Protein AF-A0A085W9I6-F1 (afdb_monomer_lite)

Organism: NCBI:txid394096

Radius of gyration: 24.06 Å; chains: 1; bounding box: 50×52×69 Å

Sequence (224 aa):
MPAGGSVKLRALRTFVFLGLFLGGFFAAAGLMLVGEEGLLVGLMVMGLFLLLGGTVSFTLQQAPCPYCQGMLGGTFTSGLTLRDEKQQFECPHCFEWLVSHKAMVRALQDEDVVFAMLYTCPVFWNGGWPAECIVCGVPASRRMEAKTLQAGPLPLGTGAVADAAGAVKRVPYCEAHEAQVFVHQDDHGKLLLLFTDYGARRRYLAANARRVPVKLARPKRAAS

Secondary structure (DSSP, 8-state):
--TTHHHHHHHHHHHHHHHHHHHHHHHHHHHHHTTHHHHHHHHHHHHHHHHHHHHHHHH-B-EE-TTT--EES-STTS-B-TT--SEEEE-TTT--EEEEETTEEEEPPGGG--TT--EEEEPBTT----SB-TTT-SBP-EEEPPEE--SS---TTSHHHHHHHHHHS-EEE-TT----EEEEE-TTSBEEEEESSHHHHHHHHHHHTTSPBPBPPPP-----

Structure (mmCIF, N/CA/C/O backbone):
data_AF-A0A085W9I6-F1
#
_entry.id   AF-A0A085W9I6-F1
#
loop_
_atom_site.group_PDB
_atom_site.id
_atom_site.type_symbol
_atom_site.label_atom_id
_atom_site.label_alt_id
_atom_site.label_comp_id
_atom_site.label_asym_id
_atom_site.label_entity_id
_atom_site.label_seq_id
_atom_site.pdbx_PDB_ins_code
_atom_site.Cartn_x
_atom_site.Cartn_y
_atom_site.Cartn_z
_atom_site.occupancy
_atom_site.B_iso_or_equiv
_atom_site.auth_seq_id
_atom_site.auth_comp_id
_atom_site.auth_asym_id
_atom_site.auth_atom_id
_atom_site.pdbx_PDB_model_num
ATOM 1 N N . MET A 1 1 ? -5.614 -17.937 -16.134 1.00 38.47 1 MET A N 1
ATOM 2 C CA . MET A 1 1 ? -4.635 -17.551 -17.179 1.00 38.47 1 MET A CA 1
ATOM 3 C C . MET A 1 1 ? -3.604 -16.620 -16.551 1.00 38.47 1 MET A C 1
ATOM 5 O O . MET A 1 1 ? -4.028 -15.705 -15.853 1.00 38.47 1 MET A O 1
ATOM 9 N N . PRO A 1 2 ? -2.289 -16.850 -16.705 1.00 45.31 2 PRO A N 1
ATOM 10 C CA . PRO A 1 2 ? -1.279 -16.062 -16.002 1.00 45.31 2 PRO A CA 1
ATOM 11 C C . PRO A 1 2 ? -1.208 -14.645 -16.590 1.00 45.31 2 PRO A C 1
ATOM 13 O O . PRO A 1 2 ? -0.697 -14.431 -17.687 1.00 45.31 2 PRO A O 1
ATOM 16 N N . ALA A 1 3 ? -1.715 -13.663 -15.844 1.00 52.16 3 ALA A N 1
ATOM 17 C CA . ALA A 1 3 ? -1.741 -12.245 -16.218 1.00 52.16 3 ALA A CA 1
ATOM 18 C C . ALA A 1 3 ? -0.342 -11.620 -16.452 1.00 52.16 3 ALA A C 1
ATOM 20 O O . ALA A 1 3 ? -0.232 -10.559 -17.077 1.00 52.16 3 ALA A O 1
ATOM 21 N N . GLY A 1 4 ? 0.730 -12.316 -16.045 1.00 52.31 4 GLY A N 1
ATOM 22 C CA . GLY A 1 4 ? 2.121 -11.868 -16.157 1.00 52.31 4 GLY A CA 1
ATOM 23 C C . GLY A 1 4 ? 2.641 -11.676 -17.587 1.00 52.31 4 GLY A C 1
ATOM 24 O O . GLY A 1 4 ? 3.538 -10.860 -17.797 1.00 52.31 4 GLY A O 1
ATOM 25 N N . GLY A 1 5 ? 2.062 -12.348 -18.591 1.00 60.72 5 GLY A N 1
ATOM 26 C CA . GLY A 1 5 ? 2.495 -12.192 -19.989 1.00 60.72 5 GLY A CA 1
ATOM 27 C C . GLY A 1 5 ? 2.297 -10.768 -20.526 1.00 60.72 5 GLY A C 1
ATOM 28 O O . GLY A 1 5 ? 3.126 -10.256 -21.275 1.00 60.72 5 GLY A O 1
ATOM 29 N N . SER A 1 6 ? 1.240 -10.083 -20.078 1.00 67.81 6 SER A N 1
ATOM 30 C CA . SER A 1 6 ? 0.874 -8.757 -20.593 1.00 67.81 6 SER A CA 1
ATOM 31 C C . SER A 1 6 ? 1.792 -7.626 -20.117 1.00 67.81 6 SER A C 1
ATOM 33 O O . SER A 1 6 ? 1.878 -6.592 -20.782 1.00 67.81 6 SER A O 1
ATOM 35 N N . VAL A 1 7 ? 2.469 -7.794 -18.976 1.00 68.44 7 VAL A N 1
ATOM 36 C CA . VAL A 1 7 ? 3.345 -6.761 -18.401 1.00 68.44 7 VAL A CA 1
ATOM 37 C C . VAL A 1 7 ? 4.792 -6.944 -18.814 1.00 68.44 7 VAL A C 1
ATOM 39 O O . VAL A 1 7 ? 5.419 -5.953 -19.178 1.00 68.44 7 VAL A O 1
ATOM 42 N N . LYS A 1 8 ? 5.278 -8.186 -18.913 1.00 72.69 8 LYS A N 1
ATOM 43 C CA . LYS A 1 8 ? 6.572 -8.468 -19.551 1.00 72.69 8 LYS A CA 1
ATOM 44 C C . LYS A 1 8 ? 6.594 -7.953 -20.987 1.00 72.69 8 LYS A C 1
ATOM 46 O O . LYS A 1 8 ? 7.518 -7.253 -21.379 1.00 72.69 8 LYS A O 1
ATOM 51 N N . LEU A 1 9 ? 5.519 -8.204 -21.739 1.00 79.06 9 LEU A N 1
ATOM 52 C CA . LEU A 1 9 ? 5.388 -7.707 -23.105 1.00 79.06 9 LEU A CA 1
ATOM 53 C C . LEU A 1 9 ? 5.300 -6.175 -23.167 1.00 79.06 9 LEU A C 1
ATOM 55 O O . LEU A 1 9 ? 5.873 -5.576 -24.070 1.00 79.06 9 LEU A O 1
ATOM 59 N N . ARG A 1 10 ? 4.608 -5.521 -22.223 1.00 78.06 10 ARG A N 1
ATOM 60 C CA . ARG A 1 10 ? 4.549 -4.050 -22.164 1.00 78.06 10 ARG A CA 1
ATOM 61 C C . ARG A 1 10 ? 5.908 -3.434 -21.844 1.00 78.06 10 ARG A C 1
ATOM 63 O O . ARG A 1 10 ? 6.320 -2.540 -22.570 1.00 78.06 10 ARG A O 1
ATOM 70 N N . ALA A 1 11 ? 6.605 -3.926 -20.819 1.00 74.31 11 ALA A N 1
ATOM 71 C CA . ALA A 1 11 ? 7.941 -3.453 -20.462 1.00 74.31 11 ALA A CA 1
ATOM 72 C C . ALA A 1 11 ? 8.918 -3.643 -21.629 1.00 74.31 11 ALA A C 1
ATOM 74 O O . ALA A 1 11 ? 9.564 -2.682 -22.045 1.00 74.31 11 ALA A O 1
ATOM 75 N N . LEU A 1 12 ? 8.940 -4.840 -22.227 1.00 82.62 12 LEU A N 1
ATOM 76 C CA . LEU A 1 12 ? 9.763 -5.136 -23.397 1.00 82.62 12 LEU A CA 1
ATOM 77 C C . LEU A 1 12 ? 9.457 -4.185 -24.559 1.00 82.62 12 LEU A C 1
ATOM 79 O O . LEU A 1 12 ? 10.377 -3.601 -25.120 1.00 82.62 12 LEU A O 1
ATOM 83 N N . ARG A 1 13 ? 8.175 -3.970 -24.890 1.00 85.62 13 ARG A N 1
ATOM 84 C CA . ARG A 1 13 ? 7.779 -3.027 -25.949 1.00 85.62 13 ARG A CA 1
ATOM 85 C C . ARG A 1 13 ? 8.266 -1.614 -25.647 1.00 85.62 13 ARG A C 1
ATOM 87 O O . ARG A 1 13 ? 8.833 -0.993 -26.537 1.00 85.62 13 ARG A O 1
ATOM 94 N N . THR A 1 14 ? 8.100 -1.120 -24.420 1.00 85.25 14 THR A N 1
ATOM 95 C CA . THR A 1 14 ? 8.571 0.220 -24.036 1.00 85.25 14 THR A CA 1
ATOM 96 C C . THR A 1 14 ? 10.080 0.363 -24.227 1.00 85.25 14 THR A C 1
ATOM 98 O O . THR A 1 14 ? 10.517 1.339 -24.827 1.00 85.25 14 THR A O 1
ATOM 101 N N . PHE A 1 15 ? 10.875 -0.613 -23.782 1.00 86.25 15 PHE A N 1
ATOM 102 C CA . PHE A 1 15 ? 12.330 -0.580 -23.951 1.00 86.25 15 PHE A CA 1
ATOM 103 C C . PHE A 1 15 ? 12.767 -0.711 -25.413 1.00 86.25 15 PHE A C 1
ATOM 105 O O . PHE A 1 15 ? 13.698 -0.023 -25.821 1.00 86.25 15 PHE A O 1
ATOM 112 N N . VAL A 1 16 ? 12.078 -1.528 -26.217 1.00 88.19 16 VAL A N 1
ATOM 113 C CA . VAL A 1 16 ? 12.324 -1.628 -27.665 1.00 88.19 16 VAL A CA 1
ATOM 114 C C . VAL A 1 16 ? 12.037 -0.294 -28.351 1.00 88.19 16 VAL A C 1
ATOM 116 O O . VAL A 1 16 ? 12.882 0.199 -29.090 1.00 88.19 16 VAL A O 1
ATOM 119 N N . PHE A 1 17 ? 10.884 0.329 -28.083 1.00 90.56 17 PHE A N 1
ATOM 120 C CA . PHE A 1 17 ? 10.543 1.629 -28.668 1.00 90.56 17 PHE A CA 1
ATOM 121 C C . PHE A 1 17 ? 11.513 2.725 -28.234 1.00 90.56 17 PHE A C 1
ATOM 123 O O . PHE A 1 17 ? 11.963 3.499 -29.072 1.00 90.56 17 PHE A O 1
ATOM 130 N N . LEU A 1 18 ? 11.865 2.775 -26.948 1.00 90.06 18 LEU A N 1
ATOM 131 C CA . LEU A 1 18 ? 12.800 3.765 -26.424 1.00 90.06 18 LEU A CA 1
ATOM 132 C C . LEU A 1 18 ? 14.214 3.559 -26.988 1.00 90.06 18 LEU A C 1
ATOM 134 O O . LEU A 1 18 ? 14.865 4.530 -27.359 1.00 90.06 18 LEU A O 1
ATOM 138 N N . GLY A 1 19 ? 14.656 2.305 -27.112 1.00 89.88 19 GLY A N 1
ATOM 139 C CA . GLY A 1 19 ? 15.938 1.947 -27.712 1.00 89.88 19 GLY A CA 1
ATOM 140 C C . GLY A 1 19 ? 16.015 2.286 -29.197 1.00 89.88 19 GLY A C 1
ATOM 141 O O . GLY A 1 19 ? 17.004 2.870 -29.627 1.00 89.88 19 GLY A O 1
ATOM 142 N N . LEU A 1 20 ? 14.965 1.991 -29.969 1.00 91.38 20 LEU A N 1
ATOM 143 C CA . LEU A 1 20 ? 14.871 2.380 -31.380 1.00 91.38 20 LEU A CA 1
ATOM 144 C C . LEU A 1 20 ? 14.826 3.902 -31.543 1.00 91.38 20 LEU A C 1
ATOM 146 O O . LEU A 1 20 ? 15.498 4.441 -32.416 1.00 91.38 20 LEU A O 1
ATOM 150 N N . PHE A 1 21 ? 14.061 4.597 -30.697 1.00 93.06 21 PHE A N 1
ATOM 151 C CA . PHE A 1 21 ? 13.921 6.049 -30.763 1.00 93.06 21 PHE A CA 1
ATOM 152 C C . PHE A 1 21 ? 15.230 6.761 -30.415 1.00 93.06 21 PHE A C 1
ATOM 154 O O . PHE A 1 21 ? 15.732 7.544 -31.216 1.00 93.06 21 PHE A O 1
ATOM 161 N N . LEU A 1 22 ? 15.813 6.466 -29.249 1.00 91.31 22 LEU A N 1
ATOM 162 C CA . LEU A 1 22 ? 17.062 7.090 -28.814 1.00 91.31 22 LEU A CA 1
ATOM 163 C C . LEU A 1 22 ? 18.237 6.638 -29.680 1.00 91.31 22 LEU A C 1
ATOM 165 O O . LEU A 1 22 ? 18.997 7.476 -30.150 1.00 91.31 22 LEU A O 1
ATOM 169 N N . GLY A 1 23 ? 18.369 5.337 -29.940 1.00 89.12 23 GLY A N 1
ATOM 170 C CA . GLY A 1 23 ? 19.442 4.806 -30.779 1.00 89.12 23 GLY A CA 1
ATOM 171 C C . GLY A 1 23 ? 19.382 5.332 -32.212 1.00 89.12 23 GLY A C 1
ATOM 172 O O . GLY A 1 23 ? 20.402 5.758 -32.746 1.00 89.12 23 GLY A O 1
ATOM 173 N N . GLY A 1 24 ? 18.187 5.397 -32.807 1.00 88.94 24 GLY A N 1
ATOM 174 C CA . GLY A 1 24 ? 17.974 5.997 -34.124 1.00 88.94 24 GLY A CA 1
ATOM 175 C C . GLY A 1 24 ? 18.262 7.499 -34.146 1.00 88.94 24 GLY A C 1
ATOM 176 O O . GLY A 1 24 ? 18.905 7.981 -35.075 1.00 88.94 24 GLY A O 1
ATOM 177 N N . PHE A 1 25 ? 17.856 8.234 -33.105 1.00 92.81 25 PHE A N 1
ATOM 178 C CA . PHE A 1 25 ? 18.170 9.656 -32.961 1.00 92.81 25 PHE A CA 1
ATOM 179 C C . PHE A 1 25 ? 19.684 9.902 -32.895 1.00 92.81 25 PHE A C 1
ATOM 181 O O . PHE A 1 25 ? 20.201 10.725 -33.648 1.00 92.81 25 PHE A O 1
ATOM 188 N N . PHE A 1 26 ? 20.406 9.156 -32.052 1.00 91.19 26 PHE A N 1
ATOM 189 C CA . PHE A 1 26 ? 21.864 9.266 -31.945 1.00 91.19 26 PHE A CA 1
ATOM 190 C C . PHE A 1 26 ? 22.579 8.822 -33.221 1.00 91.19 26 PHE A C 1
ATOM 192 O O . PHE A 1 26 ? 23.540 9.473 -33.615 1.00 91.19 26 PHE A O 1
ATOM 199 N N . ALA A 1 27 ? 22.090 7.783 -33.902 1.00 88.88 27 ALA A N 1
ATOM 200 C CA . ALA A 1 27 ? 22.632 7.359 -35.189 1.00 88.88 27 ALA A CA 1
ATOM 201 C C . ALA A 1 27 ? 22.469 8.449 -36.258 1.00 88.88 27 ALA A C 1
ATOM 203 O O . ALA A 1 27 ? 23.430 8.778 -36.943 1.00 88.88 27 ALA A O 1
ATOM 204 N N . ALA A 1 28 ? 21.277 9.043 -36.381 1.00 89.00 28 ALA A N 1
ATOM 205 C CA . ALA A 1 28 ? 21.002 10.079 -37.376 1.00 89.00 28 ALA A CA 1
ATOM 206 C C . ALA A 1 28 ? 21.776 11.378 -37.094 1.00 89.00 28 ALA A C 1
ATOM 208 O O . ALA A 1 28 ? 22.418 11.922 -37.992 1.00 89.00 28 ALA A O 1
ATOM 209 N N . ALA A 1 29 ? 21.759 11.852 -35.844 1.00 90.12 29 ALA A N 1
ATOM 210 C CA . ALA A 1 29 ? 22.510 13.038 -35.436 1.00 90.12 29 ALA A CA 1
ATOM 211 C C . ALA A 1 29 ? 24.026 12.809 -35.542 1.00 90.12 29 ALA A C 1
ATOM 213 O O . ALA A 1 29 ? 24.762 13.674 -36.013 1.00 90.12 29 ALA A O 1
ATOM 214 N N . GLY A 1 30 ? 24.488 11.625 -35.145 1.00 88.12 30 GLY A N 1
ATOM 215 C CA . GLY A 1 30 ? 25.883 11.224 -35.226 1.00 88.12 30 GLY A CA 1
ATOM 216 C C . GLY A 1 30 ? 26.386 11.129 -36.665 1.00 88.12 30 GLY A C 1
ATOM 217 O O . GLY A 1 30 ? 27.462 11.646 -36.951 1.00 88.12 30 GLY A O 1
ATOM 218 N N . LEU A 1 31 ? 25.593 10.562 -37.582 1.00 88.50 31 LEU A N 1
ATOM 219 C CA . LEU A 1 31 ? 25.927 10.509 -39.008 1.00 88.50 31 LEU A CA 1
ATOM 220 C C . LEU A 1 31 ? 26.092 11.917 -39.604 1.00 88.50 31 LEU A C 1
ATOM 222 O O . LEU A 1 31 ? 26.980 12.135 -40.422 1.00 88.50 31 LEU A O 1
ATOM 226 N N . MET A 1 32 ? 25.267 12.879 -39.170 1.00 89.81 32 MET A N 1
ATOM 227 C CA . MET A 1 32 ? 25.350 14.269 -39.632 1.00 89.81 32 MET A CA 1
ATOM 228 C C . MET A 1 32 ? 26.537 15.051 -39.055 1.00 89.81 32 MET A C 1
ATOM 230 O O . MET A 1 32 ? 27.052 15.936 -39.732 1.00 89.81 32 MET A O 1
ATOM 234 N N . LEU A 1 33 ? 26.955 14.766 -37.817 1.00 90.38 33 LEU A N 1
ATOM 235 C CA . LEU A 1 33 ? 27.972 15.559 -37.110 1.00 90.38 33 LEU A CA 1
ATOM 236 C C . LEU A 1 33 ? 29.378 14.948 -37.152 1.00 90.38 33 LEU A C 1
ATOM 238 O O . LEU A 1 33 ? 30.360 15.683 -37.203 1.00 90.38 33 LEU A O 1
ATOM 242 N N . VAL A 1 34 ? 29.479 13.620 -37.072 1.00 85.62 34 VAL A N 1
ATOM 243 C CA . VAL A 1 34 ? 30.735 12.892 -36.802 1.00 85.62 34 VAL A CA 1
ATOM 244 C C . VAL A 1 34 ? 30.965 11.741 -37.797 1.00 85.62 34 VAL A C 1
ATOM 246 O O . VAL A 1 34 ? 32.020 11.116 -37.785 1.00 85.62 34 VAL A O 1
ATOM 249 N N . GLY A 1 35 ? 30.009 11.462 -38.691 1.00 85.56 35 GLY A N 1
ATOM 250 C CA . GLY A 1 35 ? 30.125 10.414 -39.708 1.00 85.56 35 GLY A CA 1
ATOM 251 C C . GLY A 1 35 ? 29.860 9.006 -39.160 1.00 85.56 35 GLY A C 1
ATOM 252 O O . GLY A 1 35 ? 28.939 8.799 -38.369 1.00 85.56 35 GLY A O 1
ATOM 253 N N . GLU A 1 36 ? 30.645 8.019 -39.600 1.00 86.88 36 GLU A N 1
ATOM 254 C CA . GLU A 1 36 ? 30.419 6.590 -39.307 1.00 86.88 36 GLU A CA 1
ATOM 255 C C . GLU A 1 36 ? 30.486 6.255 -37.807 1.00 86.88 36 GLU A C 1
ATOM 257 O O . GLU A 1 36 ? 29.723 5.419 -37.319 1.00 86.88 36 GLU A O 1
ATOM 262 N N . GLU A 1 37 ? 31.312 6.974 -37.045 1.00 85.00 37 GLU A N 1
ATOM 263 C CA . GLU A 1 37 ? 31.427 6.813 -35.589 1.00 85.00 37 GLU A CA 1
ATOM 264 C C . GLU A 1 37 ? 30.104 7.118 -34.867 1.00 85.00 37 GLU A C 1
ATOM 266 O O . GLU A 1 37 ? 29.737 6.476 -33.879 1.00 85.00 37 GLU A O 1
ATOM 271 N N . GLY A 1 38 ? 29.327 8.064 -35.397 1.00 80.94 38 GLY A N 1
ATOM 272 C CA . GLY A 1 38 ? 28.017 8.416 -34.862 1.00 80.94 38 GLY A CA 1
ATOM 273 C C . GLY A 1 38 ? 26.969 7.313 -35.040 1.00 80.94 38 GLY A C 1
ATOM 274 O O . GLY A 1 38 ? 26.128 7.105 -34.161 1.00 80.94 38 GLY A O 1
ATOM 275 N N . LEU A 1 39 ? 27.054 6.556 -36.139 1.00 87.31 39 LEU A N 1
ATOM 276 C CA . LEU A 1 39 ? 26.206 5.387 -36.378 1.00 87.31 39 LEU A CA 1
ATOM 277 C C . LEU A 1 39 ? 26.490 4.288 -35.346 1.00 87.31 39 LEU A C 1
ATOM 279 O O . LEU A 1 39 ? 25.553 3.713 -34.786 1.00 87.31 39 LEU A O 1
ATOM 283 N N . LEU A 1 40 ? 27.769 4.034 -35.053 1.00 89.69 40 LEU A N 1
ATOM 284 C CA . LEU A 1 40 ? 28.183 3.026 -34.077 1.00 89.69 40 LEU A CA 1
ATOM 285 C C . LEU A 1 40 ? 27.686 3.367 -32.665 1.00 89.69 40 LEU A C 1
ATOM 287 O O . LEU A 1 40 ? 27.139 2.501 -31.980 1.00 89.69 40 LEU A O 1
ATOM 291 N N . VAL A 1 41 ? 27.777 4.637 -32.256 1.00 88.56 41 VAL A N 1
ATOM 292 C CA . VAL A 1 41 ? 27.224 5.110 -30.974 1.00 88.56 41 VAL A CA 1
ATOM 293 C C . VAL A 1 41 ? 25.709 4.898 -30.907 1.00 88.56 41 VAL A C 1
ATOM 295 O O . VAL A 1 41 ? 25.205 4.383 -29.907 1.00 88.56 41 VAL A O 1
ATOM 298 N N . GLY A 1 42 ? 24.970 5.227 -31.971 1.00 86.31 42 GLY A N 1
ATOM 299 C CA . GLY A 1 42 ? 23.522 5.005 -32.023 1.00 86.31 42 GLY A CA 1
ATOM 300 C C . GLY A 1 42 ? 23.127 3.528 -31.900 1.00 86.31 42 GLY A C 1
ATOM 301 O O . GLY A 1 42 ? 22.224 3.186 -31.130 1.00 86.31 42 GLY A O 1
ATOM 302 N N . LEU A 1 43 ? 23.849 2.634 -32.584 1.00 89.56 43 LEU A N 1
ATOM 303 C CA . LEU A 1 43 ? 23.646 1.184 -32.481 1.00 89.56 43 LEU A CA 1
ATOM 304 C C . LEU A 1 43 ? 23.971 0.649 -31.078 1.00 89.56 43 LEU A C 1
ATOM 306 O O . LEU A 1 43 ? 23.225 -0.182 -30.557 1.00 89.56 43 LEU A O 1
ATOM 310 N N . MET A 1 44 ? 25.031 1.150 -30.439 1.00 90.69 44 MET A N 1
ATOM 311 C CA . MET A 1 44 ? 25.397 0.789 -29.063 1.00 90.69 44 MET A CA 1
ATOM 312 C C . MET A 1 44 ? 24.320 1.211 -28.058 1.00 90.69 44 MET A C 1
ATOM 314 O O . MET A 1 44 ? 23.932 0.416 -27.199 1.00 90.69 44 MET A O 1
ATOM 318 N N . VAL A 1 45 ? 23.780 2.429 -28.191 1.00 89.75 45 VAL A N 1
ATOM 319 C CA . VAL A 1 45 ? 22.662 2.907 -27.361 1.00 89.75 45 VAL A CA 1
ATOM 320 C C . VAL A 1 45 ? 21.436 2.014 -27.555 1.00 89.75 45 VAL A C 1
ATOM 322 O O . VAL A 1 45 ? 20.851 1.553 -26.575 1.00 89.75 45 VAL A O 1
ATOM 325 N N . MET A 1 46 ? 21.074 1.701 -28.801 1.00 88.62 46 MET A N 1
ATOM 326 C CA . MET A 1 46 ? 19.960 0.796 -29.097 1.00 88.62 46 MET A CA 1
ATOM 327 C C . MET A 1 46 ? 20.162 -0.587 -28.457 1.00 88.62 46 MET A C 1
ATOM 329 O O . MET A 1 46 ? 19.266 -1.091 -27.777 1.00 88.62 46 MET A O 1
ATOM 333 N N . GLY A 1 47 ? 21.346 -1.183 -28.631 1.00 88.31 47 GLY A N 1
ATOM 334 C CA . GLY A 1 47 ? 21.701 -2.479 -28.053 1.00 88.31 47 GLY A CA 1
ATOM 335 C C . GLY A 1 47 ? 21.614 -2.489 -26.525 1.00 88.31 47 GLY A C 1
ATOM 336 O O . GLY A 1 47 ? 21.052 -3.422 -25.948 1.00 88.31 47 GLY A O 1
ATOM 337 N N . LEU A 1 48 ? 22.077 -1.422 -25.867 1.00 90.56 48 LEU A N 1
ATOM 338 C CA . LEU A 1 48 ? 21.980 -1.263 -24.415 1.00 90.56 48 LEU A CA 1
ATOM 339 C C . LEU A 1 48 ? 20.522 -1.263 -23.935 1.00 90.56 48 LEU A C 1
ATOM 341 O O . LEU A 1 48 ? 20.185 -1.977 -22.991 1.00 90.56 48 LEU A O 1
ATOM 345 N N . PHE A 1 49 ? 19.638 -0.511 -24.594 1.00 87.69 49 PHE A N 1
ATOM 346 C CA . PHE A 1 49 ? 18.217 -0.477 -24.233 1.00 87.69 49 PHE A CA 1
ATOM 347 C C . PHE A 1 49 ? 17.522 -1.827 -24.443 1.00 87.69 49 PHE A C 1
ATOM 349 O O . PHE A 1 49 ? 16.684 -2.210 -23.624 1.00 87.69 49 PHE A O 1
ATOM 356 N N . LEU A 1 50 ? 17.887 -2.577 -25.487 1.00 87.06 50 LEU A N 1
ATOM 357 C CA . LEU A 1 50 ? 17.366 -3.929 -25.716 1.00 87.06 50 LEU A CA 1
ATOM 358 C C . LEU A 1 50 ? 17.834 -4.915 -24.635 1.00 87.06 50 LEU A C 1
ATOM 360 O O . LEU A 1 50 ? 17.021 -5.684 -24.118 1.00 87.06 50 LEU A O 1
ATOM 364 N N . LEU A 1 51 ? 19.111 -4.856 -24.240 1.00 87.44 51 LEU A N 1
ATOM 365 C CA . LEU A 1 51 ? 19.660 -5.671 -23.149 1.00 87.44 51 LEU A CA 1
ATOM 366 C C . LEU A 1 51 ? 18.996 -5.344 -21.802 1.00 87.44 51 LEU A C 1
ATOM 368 O O . LEU A 1 51 ? 18.571 -6.248 -21.073 1.00 87.44 51 LEU A O 1
ATOM 372 N N . LEU A 1 52 ? 18.842 -4.056 -21.485 1.00 84.31 52 LEU A N 1
ATOM 373 C CA . LEU A 1 52 ? 18.137 -3.605 -20.283 1.00 84.31 52 LEU A CA 1
ATOM 374 C C . LEU A 1 52 ? 16.665 -4.035 -20.303 1.00 84.31 52 LEU A C 1
ATOM 376 O O . LEU A 1 52 ? 16.160 -4.568 -19.317 1.00 84.31 52 LEU A O 1
ATOM 380 N N . GLY A 1 53 ? 15.988 -3.896 -21.443 1.00 80.06 53 GLY A N 1
ATOM 381 C CA . GLY A 1 53 ? 14.606 -4.337 -21.603 1.00 80.06 53 GLY A CA 1
ATOM 382 C C . GLY A 1 53 ? 14.426 -5.836 -21.400 1.00 80.06 53 GLY A C 1
ATOM 383 O O . GLY A 1 53 ? 13.483 -6.249 -20.720 1.00 80.06 53 GLY A O 1
ATOM 384 N N . GLY A 1 54 ? 15.347 -6.647 -21.924 1.00 79.12 54 GLY A N 1
ATOM 385 C CA . GLY A 1 54 ? 15.377 -8.088 -21.694 1.00 79.12 54 GLY A CA 1
ATOM 386 C C . GLY A 1 54 ? 15.503 -8.411 -20.208 1.00 79.12 54 GLY A C 1
ATOM 387 O O 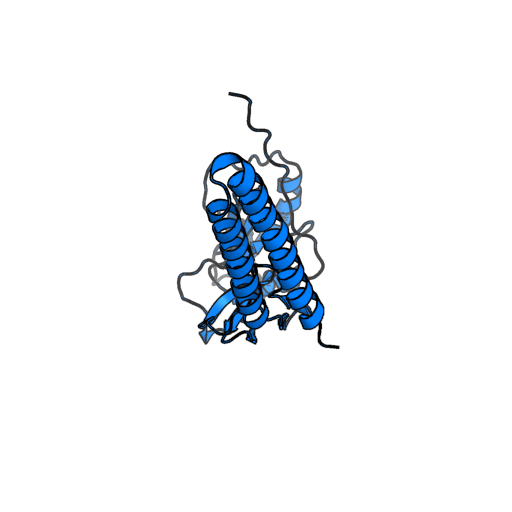. GLY A 1 54 ? 14.620 -9.048 -19.634 1.00 79.12 54 GLY A O 1
ATOM 388 N N . THR A 1 55 ? 16.560 -7.914 -19.562 1.00 77.62 55 THR A N 1
ATOM 389 C CA . THR A 1 55 ? 16.845 -8.196 -18.142 1.00 77.62 55 THR A CA 1
ATOM 390 C C . THR A 1 55 ? 15.716 -7.764 -17.205 1.00 77.62 55 THR A C 1
ATOM 392 O O . THR A 1 55 ? 15.292 -8.556 -16.364 1.00 77.62 55 THR A O 1
ATOM 395 N N . VAL A 1 56 ? 15.157 -6.565 -17.388 1.00 74.12 56 VAL A N 1
ATOM 396 C CA . VAL A 1 56 ? 14.035 -6.067 -16.575 1.00 74.12 56 VAL A CA 1
ATOM 397 C C . VAL A 1 56 ? 12.753 -6.878 -16.806 1.00 74.12 56 VAL A C 1
ATOM 399 O O . VAL A 1 56 ? 12.006 -7.157 -15.868 1.00 74.12 56 VAL A O 1
ATOM 402 N N . SER A 1 57 ? 12.502 -7.330 -18.037 1.00 72.56 57 SER A N 1
ATOM 403 C CA . SER A 1 57 ? 11.326 -8.158 -18.345 1.00 72.56 57 SER A CA 1
ATOM 404 C C . SER A 1 57 ? 11.391 -9.550 -17.706 1.00 72.56 57 SER A C 1
ATOM 406 O O . SER A 1 57 ? 10.350 -10.150 -17.424 1.00 72.56 57 SER A O 1
ATOM 408 N N . PHE A 1 58 ? 12.594 -10.077 -17.457 1.00 69.00 58 PHE A N 1
ATOM 409 C CA . PHE A 1 58 ? 12.769 -11.343 -16.742 1.00 69.00 58 PHE A CA 1
ATOM 410 C C . PHE A 1 58 ? 12.593 -11.203 -15.227 1.00 69.00 58 PHE A C 1
ATOM 412 O O . PHE A 1 58 ? 12.128 -12.151 -14.591 1.00 69.00 58 PHE A O 1
ATOM 419 N N . THR A 1 59 ? 12.917 -10.042 -14.652 1.00 68.25 59 THR A N 1
ATOM 420 C CA . THR A 1 59 ? 12.859 -9.815 -13.200 1.00 68.25 59 THR A CA 1
ATOM 421 C C . THR A 1 59 ? 11.512 -9.300 -12.706 1.00 68.25 59 THR A C 1
ATOM 423 O O . THR A 1 59 ? 11.176 -9.555 -11.551 1.00 68.25 59 THR A O 1
ATOM 426 N N . LEU A 1 60 ? 10.724 -8.638 -13.560 1.00 69.88 60 LEU A N 1
ATOM 427 C CA . LEU A 1 60 ? 9.368 -8.198 -13.232 1.00 69.88 60 LEU A CA 1
ATOM 428 C C . LEU A 1 60 ? 8.428 -9.395 -13.078 1.00 69.88 60 LEU A C 1
ATOM 430 O O . LEU A 1 60 ? 8.116 -10.111 -14.039 1.00 69.88 60 LEU A O 1
ATOM 434 N N . GLN A 1 61 ? 7.937 -9.580 -11.859 1.00 73.25 61 GLN A N 1
ATOM 435 C CA . GLN A 1 61 ? 6.898 -10.548 -11.553 1.00 73.25 61 GLN A CA 1
ATOM 436 C C . GLN A 1 61 ? 5.625 -9.859 -11.083 1.00 73.25 61 GLN A C 1
ATOM 438 O O . GLN A 1 61 ? 5.631 -8.721 -10.619 1.00 73.25 61 GLN A O 1
ATOM 443 N N . GLN A 1 62 ? 4.517 -10.578 -11.229 1.00 79.81 62 GLN A N 1
ATOM 444 C CA . GLN A 1 62 ? 3.227 -10.152 -10.727 1.00 79.81 62 GLN A CA 1
ATOM 445 C C . GLN A 1 62 ? 2.661 -11.221 -9.817 1.00 79.81 62 GLN A C 1
ATOM 447 O O . GLN A 1 62 ? 2.714 -12.405 -10.151 1.00 79.81 62 GLN A O 1
ATOM 452 N N . ALA A 1 63 ? 2.056 -10.786 -8.724 1.00 81.56 63 ALA A N 1
ATOM 453 C CA . ALA A 1 63 ? 1.358 -11.662 -7.803 1.00 81.56 63 ALA A CA 1
ATOM 454 C C . ALA A 1 63 ? -0.011 -11.061 -7.461 1.00 81.56 63 ALA A C 1
ATOM 456 O O . ALA A 1 63 ? -0.135 -9.833 -7.383 1.00 81.56 63 ALA A O 1
ATOM 457 N N . PRO A 1 64 ? -1.052 -11.888 -7.274 1.00 84.25 64 PRO A N 1
ATOM 458 C CA . PRO A 1 64 ? -2.327 -11.409 -6.766 1.00 84.25 64 PRO A CA 1
ATOM 459 C C . PRO A 1 64 ? -2.200 -11.033 -5.284 1.00 84.25 64 PRO A C 1
ATOM 461 O O . PRO A 1 64 ? -1.517 -11.702 -4.509 1.00 84.25 64 PRO A O 1
ATOM 464 N N . CYS A 1 65 ? -2.890 -9.972 -4.874 1.00 86.19 65 CYS A N 1
ATOM 465 C CA . CYS A 1 65 ? -3.063 -9.644 -3.466 1.00 86.19 65 CYS A CA 1
ATOM 466 C C . CYS A 1 65 ? -3.879 -10.753 -2.771 1.00 86.19 65 CYS A C 1
ATOM 468 O O . CYS A 1 65 ? -4.982 -11.050 -3.237 1.00 86.19 65 CYS A O 1
ATOM 470 N N . PRO A 1 66 ? -3.423 -11.320 -1.638 1.00 87.88 66 PRO A N 1
ATOM 471 C CA . PRO A 1 66 ? -4.154 -12.380 -0.939 1.00 87.88 66 PRO A CA 1
ATOM 472 C C . PRO A 1 66 ? -5.530 -11.931 -0.419 1.00 87.88 66 PRO A C 1
ATOM 474 O O . PRO A 1 66 ? -6.411 -12.766 -0.242 1.00 87.88 66 PRO A O 1
ATOM 477 N N . TYR A 1 67 ? -5.734 -10.626 -0.216 1.00 86.12 67 TYR A N 1
ATOM 478 C CA . TYR A 1 67 ? -6.987 -10.073 0.302 1.00 86.12 67 TYR A CA 1
ATOM 479 C C . TYR A 1 67 ? -7.989 -9.717 -0.800 1.00 86.12 67 TYR A C 1
ATOM 481 O O . TYR A 1 67 ? -9.120 -10.189 -0.787 1.00 86.12 67 TYR A O 1
ATOM 489 N N . CYS A 1 68 ? -7.590 -8.883 -1.765 1.00 85.56 68 CYS A N 1
ATOM 490 C CA . CYS A 1 68 ? -8.505 -8.354 -2.783 1.00 85.56 68 CYS A CA 1
ATOM 491 C C . CYS A 1 68 ? -8.349 -8.986 -4.167 1.00 85.56 68 CYS A C 1
ATOM 493 O O . CYS A 1 68 ? -9.078 -8.611 -5.081 1.00 85.56 68 CYS A O 1
ATOM 495 N N . GLN A 1 69 ? -7.378 -9.891 -4.345 1.00 87.38 69 GLN A N 1
ATOM 496 C CA . GLN A 1 69 ? -7.023 -10.508 -5.631 1.00 87.38 69 GLN A CA 1
ATOM 497 C C . GLN A 1 69 ? -6.597 -9.505 -6.723 1.00 87.38 69 GLN A C 1
ATOM 499 O O . GLN A 1 69 ? -6.403 -9.878 -7.879 1.00 87.38 69 GLN A O 1
ATOM 504 N N . GLY A 1 70 ? -6.394 -8.231 -6.367 1.00 82.88 70 GLY A N 1
ATOM 505 C CA . GLY A 1 70 ? -5.824 -7.220 -7.253 1.00 82.88 70 GLY A CA 1
ATOM 506 C C . GLY A 1 70 ? -4.375 -7.554 -7.609 1.00 82.88 70 GLY A C 1
ATOM 507 O O . GLY A 1 70 ? -3.612 -8.002 -6.754 1.00 82.88 70 GLY A O 1
ATOM 508 N N . MET A 1 71 ? -3.992 -7.345 -8.868 1.00 83.31 71 MET A N 1
ATOM 509 C CA . MET A 1 71 ? -2.651 -7.672 -9.360 1.00 83.31 71 MET A CA 1
ATOM 510 C C . MET A 1 71 ? -1.613 -6.648 -8.881 1.00 83.31 71 MET A C 1
ATOM 512 O O . MET A 1 71 ? -1.746 -5.454 -9.134 1.00 83.31 71 MET A O 1
ATOM 516 N N . LEU A 1 72 ? -0.549 -7.133 -8.244 1.00 81.81 72 LEU A N 1
ATOM 517 C CA . LEU A 1 72 ? 0.592 -6.356 -7.750 1.00 81.81 72 LEU A CA 1
ATOM 518 C C . LEU A 1 72 ? 1.822 -6.603 -8.638 1.00 81.81 72 LEU A C 1
ATOM 520 O O . LEU A 1 72 ? 1.850 -7.583 -9.382 1.00 81.81 72 LEU A O 1
ATOM 524 N N . GLY A 1 73 ? 2.837 -5.731 -8.596 1.00 71.69 73 GLY A N 1
ATOM 525 C CA . GLY A 1 73 ? 4.058 -5.915 -9.400 1.00 71.69 73 GLY A CA 1
ATOM 526 C C . GLY A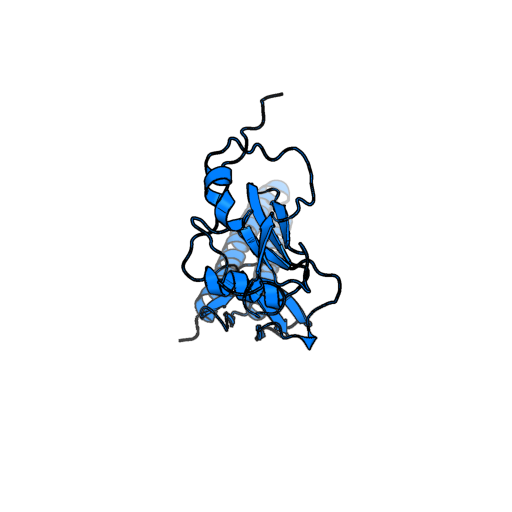 1 73 ? 3.976 -5.420 -10.848 1.00 71.69 73 GLY A C 1
ATOM 527 O O . GLY A 1 73 ? 4.855 -5.702 -11.657 1.00 71.69 73 GLY A O 1
ATOM 528 N N . GLY A 1 74 ? 2.903 -4.713 -11.219 1.00 63.19 74 GLY A N 1
ATOM 529 C CA . GLY A 1 74 ? 2.623 -4.335 -12.609 1.00 63.19 74 GLY A CA 1
ATOM 530 C C . GLY A 1 74 ? 3.331 -3.083 -13.132 1.00 63.19 74 GLY A C 1
ATOM 531 O O . GLY A 1 74 ? 3.255 -2.819 -14.332 1.00 63.19 74 GLY A O 1
ATOM 532 N N . THR A 1 75 ? 3.990 -2.306 -12.270 1.00 58.59 75 THR A N 1
ATOM 533 C CA . THR A 1 75 ? 4.667 -1.054 -12.645 1.00 58.59 75 THR A CA 1
ATOM 534 C C . THR A 1 75 ? 6.106 -1.035 -12.141 1.00 58.59 75 THR A C 1
ATOM 536 O O . THR A 1 75 ? 6.420 -1.667 -11.140 1.00 58.59 75 THR A O 1
ATOM 539 N N . PHE A 1 76 ? 6.978 -0.264 -12.799 1.00 48.94 76 PHE A N 1
ATOM 540 C CA . PHE A 1 76 ? 8.392 -0.112 -12.419 1.00 48.94 76 PHE A CA 1
ATOM 541 C C . PHE A 1 76 ? 8.606 0.336 -10.964 1.00 48.94 76 PHE A C 1
ATOM 543 O O . PHE A 1 76 ? 9.626 0.015 -10.372 1.00 48.94 76 PHE A O 1
ATOM 550 N N . THR A 1 77 ? 7.642 1.054 -10.385 1.00 53.03 77 THR A N 1
ATOM 551 C CA . THR A 1 77 ? 7.691 1.567 -9.007 1.00 53.03 77 THR A CA 1
ATOM 552 C C . THR A 1 77 ? 7.100 0.618 -7.965 1.00 53.03 77 THR A C 1
ATOM 554 O O . THR A 1 77 ? 7.284 0.844 -6.777 1.00 53.03 77 THR A O 1
ATOM 557 N N . SER A 1 78 ? 6.382 -0.425 -8.390 1.00 57.75 78 SER A N 1
ATOM 558 C CA . SER A 1 78 ? 5.758 -1.427 -7.509 1.00 57.75 78 SER A CA 1
ATOM 559 C C . SER A 1 78 ? 6.194 -2.852 -7.850 1.00 57.75 78 SER A C 1
ATOM 561 O O . SER A 1 78 ? 5.534 -3.810 -7.452 1.00 57.75 78 SER A O 1
ATOM 563 N N . GLY A 1 79 ? 7.258 -2.983 -8.649 1.00 59.34 79 GLY A N 1
ATOM 564 C CA . GLY A 1 79 ? 7.712 -4.236 -9.232 1.00 59.34 79 GLY A CA 1
ATOM 565 C C . GLY A 1 79 ? 8.168 -5.206 -8.154 1.00 59.34 79 GLY A C 1
ATOM 566 O O . GLY A 1 79 ? 9.100 -4.910 -7.418 1.00 59.34 79 GLY A O 1
ATOM 567 N N . LEU A 1 80 ? 7.524 -6.370 -8.101 1.00 65.12 80 LEU A N 1
ATOM 568 C CA . LEU A 1 80 ? 7.961 -7.473 -7.259 1.00 65.12 80 LEU A CA 1
ATOM 569 C C . LEU A 1 80 ? 9.191 -8.093 -7.905 1.00 65.12 80 LEU A C 1
ATOM 571 O O . LEU A 1 80 ? 9.129 -8.525 -9.063 1.00 65.12 80 LEU A O 1
ATOM 575 N N . THR A 1 81 ? 10.296 -8.137 -7.170 1.00 63.56 81 THR A N 1
ATOM 576 C CA . THR A 1 81 ? 11.549 -8.687 -7.683 1.00 63.56 81 THR A CA 1
ATOM 577 C C . THR A 1 81 ? 11.943 -9.959 -6.945 1.00 63.56 81 THR A C 1
ATOM 579 O O . THR A 1 81 ? 11.614 -10.189 -5.781 1.00 63.56 81 THR A O 1
ATOM 582 N N . LEU A 1 82 ? 12.714 -10.811 -7.623 1.00 61.34 82 LEU A N 1
ATOM 583 C CA . LEU A 1 82 ? 13.322 -11.996 -7.006 1.00 61.34 82 LEU A CA 1
ATOM 584 C C . LEU A 1 82 ? 14.333 -11.645 -5.902 1.00 61.34 82 LEU A C 1
ATOM 586 O O . LEU A 1 82 ? 14.716 -12.526 -5.135 1.00 61.34 82 LEU A O 1
ATOM 590 N N . ARG A 1 83 ? 14.758 -10.379 -5.831 1.00 64.31 83 ARG A N 1
ATOM 591 C CA . ARG A 1 83 ? 15.682 -9.851 -4.824 1.00 64.31 83 ARG A CA 1
ATOM 592 C C . ARG A 1 83 ? 14.964 -9.235 -3.626 1.00 64.31 83 ARG A C 1
ATOM 594 O O . ARG A 1 83 ? 15.635 -8.791 -2.705 1.00 64.31 83 ARG A O 1
ATOM 601 N N . ASP A 1 84 ? 13.632 -9.207 -3.626 1.00 64.88 84 ASP A N 1
ATOM 602 C CA . ASP A 1 84 ? 12.879 -8.677 -2.495 1.00 64.88 84 ASP A CA 1
ATOM 603 C C . ASP A 1 84 ? 13.106 -9.577 -1.271 1.00 64.88 84 ASP A C 1
ATOM 605 O O . ASP A 1 84 ? 12.711 -10.753 -1.249 1.00 64.88 84 ASP A O 1
ATOM 609 N N . GLU A 1 85 ? 13.747 -9.011 -0.251 1.00 74.88 85 GLU A N 1
ATOM 610 C CA . GLU A 1 85 ? 13.969 -9.631 1.051 1.00 74.88 85 GLU A CA 1
ATOM 611 C C . GLU A 1 85 ? 13.025 -9.007 2.080 1.00 74.88 85 GLU A C 1
ATOM 613 O O . GLU A 1 85 ? 13.336 -7.996 2.702 1.00 74.88 85 GLU A O 1
ATOM 618 N N . LYS A 1 86 ? 11.846 -9.620 2.242 1.00 72.62 86 LYS A N 1
ATOM 619 C CA . LYS A 1 86 ? 10.838 -9.262 3.255 1.00 72.62 86 LYS A CA 1
ATOM 620 C C . LYS A 1 86 ? 10.463 -7.773 3.266 1.00 72.62 86 LYS A C 1
ATOM 622 O O . LYS A 1 86 ? 10.288 -7.180 4.330 1.00 72.62 86 LYS A O 1
ATOM 627 N N . GLN A 1 87 ? 10.313 -7.162 2.094 1.00 80.69 87 GLN A N 1
ATOM 628 C CA . GLN A 1 87 ? 9.881 -5.769 2.032 1.00 80.69 87 GLN A CA 1
ATOM 629 C C . GLN A 1 87 ? 8.399 -5.667 2.383 1.00 80.69 87 GLN A C 1
ATOM 631 O O . GLN A 1 87 ? 7.567 -6.396 1.841 1.00 80.69 87 GLN A O 1
ATOM 636 N N . GLN A 1 88 ? 8.076 -4.754 3.294 1.00 83.94 88 GLN A N 1
ATOM 637 C CA . GLN A 1 88 ? 6.702 -4.454 3.675 1.00 83.94 88 GLN A CA 1
ATOM 638 C C . GLN A 1 88 ? 6.173 -3.326 2.803 1.00 83.94 88 GLN A C 1
ATOM 640 O O . GLN A 1 88 ? 6.832 -2.300 2.638 1.00 83.94 88 GLN A O 1
ATOM 645 N N . PHE A 1 89 ? 4.981 -3.504 2.253 1.00 82.31 89 PHE A N 1
ATOM 646 C CA . PHE A 1 89 ? 4.339 -2.485 1.436 1.00 82.31 89 PHE A CA 1
ATOM 647 C C . PHE A 1 89 ? 2.819 -2.567 1.554 1.00 82.31 89 PHE A C 1
ATOM 649 O O . PHE A 1 89 ? 2.247 -3.595 1.916 1.00 82.31 89 PHE A O 1
ATOM 656 N N . GLU A 1 90 ? 2.154 -1.468 1.224 1.00 84.62 90 GLU A N 1
ATOM 657 C CA . GLU A 1 90 ? 0.701 -1.372 1.238 1.00 84.62 90 GLU A CA 1
ATOM 658 C C . GLU A 1 90 ? 0.115 -1.719 -0.138 1.00 84.62 90 GLU A C 1
ATOM 660 O O . GLU A 1 90 ? 0.572 -1.240 -1.180 1.00 84.62 90 GLU A O 1
ATOM 665 N N . CYS A 1 91 ? -0.934 -2.542 -0.159 1.00 84.44 91 CYS A N 1
ATOM 666 C CA . CYS A 1 91 ? -1.681 -2.834 -1.374 1.00 84.44 91 CYS A CA 1
ATOM 667 C C . CYS A 1 91 ? -2.386 -1.561 -1.885 1.00 84.44 91 CYS A C 1
ATOM 669 O O . CYS A 1 91 ? -3.259 -1.039 -1.190 1.00 84.44 91 CYS A O 1
ATOM 671 N N . PRO A 1 92 ? -2.147 -1.106 -3.129 1.00 82.06 92 PRO A N 1
ATOM 672 C CA . PRO A 1 92 ? -2.775 0.108 -3.658 1.00 82.06 92 PRO A CA 1
ATOM 673 C C . PRO A 1 92 ? -4.285 -0.038 -3.913 1.00 82.06 92 PRO A C 1
ATOM 675 O O . PRO A 1 92 ? -4.962 0.958 -4.161 1.00 82.06 92 PRO A O 1
ATOM 678 N N . HIS A 1 93 ? -4.811 -1.267 -3.898 1.00 83.25 93 HIS A N 1
ATOM 679 C CA . HIS A 1 93 ? -6.218 -1.554 -4.184 1.00 83.25 93 HIS A CA 1
ATOM 680 C C . HIS A 1 93 ? -7.078 -1.663 -2.926 1.00 83.25 93 HIS A C 1
ATOM 682 O O . HIS A 1 93 ? -8.188 -1.141 -2.908 1.00 83.25 93 HIS A O 1
ATOM 688 N N . CYS A 1 94 ? -6.592 -2.361 -1.897 1.00 83.38 94 CYS A N 1
ATOM 689 C CA . CYS A 1 94 ? -7.360 -2.626 -0.676 1.00 83.38 94 CYS A CA 1
ATOM 690 C C . CYS A 1 94 ? -6.703 -2.106 0.598 1.00 83.38 94 CYS A C 1
ATOM 692 O O . CYS A 1 94 ? -7.247 -2.331 1.673 1.00 83.38 94 CYS A O 1
ATOM 694 N N . PHE A 1 95 ? -5.555 -1.433 0.485 1.00 86.12 95 PHE A N 1
ATOM 695 C CA . PHE A 1 95 ? -4.841 -0.852 1.617 1.00 86.12 95 PHE A CA 1
ATOM 696 C C . PHE A 1 95 ? -4.400 -1.895 2.652 1.00 86.12 95 PHE A C 1
ATOM 698 O O . PHE A 1 95 ? -4.151 -1.557 3.794 1.00 86.12 95 PHE A O 1
ATOM 705 N N . GLU A 1 96 ? -4.290 -3.179 2.319 1.00 86.44 96 GLU A N 1
ATOM 706 C CA . GLU A 1 96 ? -3.734 -4.163 3.260 1.00 86.44 96 GLU A CA 1
ATOM 707 C C . GLU A 1 96 ? -2.207 -4.159 3.215 1.00 86.44 96 GLU A C 1
ATOM 709 O O . GLU A 1 96 ? -1.631 -3.996 2.138 1.00 86.44 96 GLU A O 1
ATOM 714 N N . TRP A 1 97 ? -1.556 -4.340 4.369 1.00 86.44 97 TRP A N 1
ATOM 715 C CA . TRP A 1 97 ? -0.101 -4.498 4.403 1.00 86.44 97 TRP A CA 1
ATOM 716 C C . TRP A 1 97 ? 0.287 -5.911 3.987 1.00 86.44 97 TRP A C 1
ATOM 718 O O . TRP A 1 97 ? -0.311 -6.915 4.392 1.00 86.44 97 TRP A O 1
ATOM 728 N N . LEU A 1 98 ? 1.308 -5.969 3.148 1.00 86.69 98 LEU A N 1
ATOM 729 C CA . LEU A 1 98 ? 1.798 -7.167 2.503 1.00 86.69 98 LEU A CA 1
ATOM 730 C C . LEU A 1 98 ? 3.310 -7.240 2.660 1.00 86.69 98 LEU A C 1
ATOM 732 O O . LEU A 1 98 ? 3.986 -6.221 2.791 1.00 86.69 98 LEU A O 1
ATOM 736 N N . VAL A 1 99 ? 3.827 -8.461 2.605 1.00 87.12 99 VAL A N 1
ATOM 737 C CA . VAL A 1 99 ? 5.263 -8.729 2.574 1.00 87.12 99 VAL A CA 1
ATOM 738 C C . VAL A 1 99 ? 5.596 -9.326 1.218 1.00 87.12 99 VAL A C 1
ATOM 740 O O . VAL A 1 99 ? 5.002 -10.340 0.833 1.00 87.12 99 VAL A O 1
ATOM 743 N N . SER A 1 100 ? 6.542 -8.720 0.500 1.00 85.94 100 SER A N 1
ATOM 744 C CA . SER A 1 100 ? 7.157 -9.353 -0.662 1.00 85.94 100 SER A CA 1
ATOM 745 C C . SER A 1 100 ? 8.396 -10.136 -0.244 1.00 85.94 100 SER A C 1
ATOM 747 O O . SER A 1 100 ? 9.250 -9.669 0.512 1.00 85.94 100 SER A O 1
ATOM 749 N N . HIS A 1 101 ? 8.496 -11.366 -0.739 1.00 82.81 101 HIS A N 1
ATOM 750 C CA . HIS A 1 101 ? 9.694 -12.181 -0.611 1.00 82.81 101 HIS A CA 1
ATOM 751 C C . HIS A 1 101 ? 9.893 -12.985 -1.894 1.00 82.81 101 HIS A C 1
ATOM 753 O O . HIS A 1 101 ? 9.045 -13.804 -2.243 1.00 82.81 101 HIS A O 1
ATOM 759 N N . LYS A 1 102 ? 11.027 -12.781 -2.584 1.00 80.00 102 LYS A N 1
ATOM 760 C CA . LYS A 1 102 ? 11.379 -13.527 -3.810 1.00 80.00 102 LYS A CA 1
ATOM 761 C C . LYS A 1 102 ? 10.232 -13.526 -4.831 1.00 80.00 102 LYS A C 1
ATOM 763 O O . LYS A 1 102 ? 9.821 -14.576 -5.318 1.00 80.00 102 LYS A O 1
ATOM 768 N N . ALA A 1 103 ? 9.699 -12.340 -5.122 1.00 73.94 103 ALA A N 1
ATOM 769 C CA . ALA A 1 103 ? 8.560 -12.115 -6.011 1.00 73.94 103 ALA A CA 1
ATOM 770 C C . ALA A 1 103 ? 7.214 -12.760 -5.607 1.00 73.94 103 ALA A C 1
ATOM 772 O O . ALA A 1 103 ? 6.219 -12.607 -6.318 1.00 73.94 103 ALA A O 1
ATOM 773 N N . MET A 1 104 ? 7.143 -13.428 -4.456 1.00 81.25 104 MET A N 1
ATOM 774 C CA . MET A 1 104 ? 5.886 -13.862 -3.858 1.00 81.25 104 MET A CA 1
ATOM 775 C C . MET A 1 104 ? 5.363 -12.789 -2.916 1.00 81.25 104 MET A C 1
ATOM 777 O O . MET A 1 104 ? 6.133 -12.067 -2.283 1.00 81.25 104 MET A O 1
ATOM 781 N N . VAL A 1 105 ? 4.041 -12.711 -2.810 1.00 86.19 105 VAL A N 1
ATOM 782 C CA . VAL A 1 105 ? 3.357 -11.794 -1.904 1.00 86.19 105 VAL A CA 1
ATOM 783 C C . VAL A 1 105 ? 2.563 -12.607 -0.906 1.00 86.19 105 VAL A C 1
ATOM 785 O O . VAL A 1 105 ? 1.803 -13.497 -1.285 1.00 86.19 105 VAL A O 1
ATOM 788 N N . ARG A 1 106 ? 2.716 -12.272 0.371 1.00 88.00 106 ARG A N 1
ATOM 789 C CA . ARG A 1 106 ? 1.903 -12.829 1.449 1.00 88.00 106 ARG A CA 1
ATOM 790 C C . ARG A 1 106 ? 1.349 -11.726 2.338 1.00 88.00 106 ARG A C 1
ATOM 792 O O . ARG A 1 106 ? 1.824 -10.592 2.314 1.00 88.00 106 ARG A O 1
ATOM 799 N N . ALA A 1 107 ? 0.340 -12.082 3.124 1.00 87.12 107 ALA A N 1
ATOM 800 C CA . ALA A 1 107 ? -0.165 -11.227 4.187 1.00 87.12 107 ALA A CA 1
ATOM 801 C C . ALA A 1 107 ? 0.948 -10.909 5.201 1.00 87.12 107 ALA A C 1
ATOM 803 O O . ALA A 1 107 ? 1.757 -11.790 5.516 1.00 87.12 107 ALA A O 1
ATOM 804 N N . LEU A 1 108 ? 0.964 -9.669 5.703 1.00 85.12 108 LEU A N 1
ATOM 805 C CA . LEU A 1 108 ? 1.740 -9.306 6.889 1.00 85.12 108 LEU A CA 1
ATOM 806 C C . LEU A 1 108 ? 1.182 -10.075 8.094 1.00 85.12 108 LEU A C 1
ATOM 808 O O . LEU A 1 108 ? -0.028 -10.025 8.340 1.00 85.12 108 LEU A O 1
ATOM 812 N N . GLN A 1 109 ? 2.053 -10.802 8.791 1.00 83.62 109 GLN A N 1
ATOM 813 C CA . GLN A 1 109 ? 1.726 -11.512 10.026 1.00 83.62 109 GLN A CA 1
ATOM 814 C C . GLN A 1 109 ? 2.278 -10.747 11.232 1.00 83.62 109 GLN A C 1
ATOM 816 O O . GLN A 1 109 ? 3.097 -9.840 11.070 1.00 83.62 109 GLN A O 1
ATOM 821 N N . ASP A 1 110 ? 1.828 -11.103 12.432 1.00 78.75 110 ASP A N 1
ATOM 822 C CA . ASP A 1 110 ? 2.201 -10.397 13.661 1.00 78.75 110 ASP A CA 1
ATOM 823 C C . ASP A 1 110 ? 3.711 -10.505 13.943 1.00 78.75 110 ASP A C 1
ATOM 825 O O . ASP A 1 110 ? 4.304 -9.588 14.500 1.00 78.75 110 ASP A O 1
ATOM 829 N N . GLU A 1 111 ? 4.373 -11.565 13.475 1.00 81.00 111 GLU A N 1
ATOM 830 C CA . GLU A 1 111 ? 5.825 -11.742 13.601 1.00 81.00 111 GLU A CA 1
ATOM 831 C C . GLU A 1 111 ? 6.630 -10.800 12.692 1.00 81.00 111 GLU A C 1
ATOM 833 O O . GLU A 1 111 ? 7.823 -10.588 12.911 1.00 81.00 111 GLU A O 1
ATOM 838 N N . ASP A 1 112 ? 5.996 -10.239 11.659 1.00 76.50 112 ASP A N 1
ATOM 839 C CA . ASP A 1 112 ? 6.619 -9.272 10.753 1.00 76.50 112 ASP A CA 1
ATOM 840 C C . ASP A 1 112 ? 6.436 -7.823 11.234 1.00 76.50 112 ASP A C 1
ATOM 842 O O . ASP A 1 112 ? 7.059 -6.906 10.697 1.00 76.50 112 ASP A O 1
ATOM 846 N N . VAL A 1 113 ? 5.567 -7.589 12.220 1.00 75.25 113 VAL A N 1
ATOM 847 C CA . VAL A 1 113 ? 5.260 -6.260 12.760 1.00 75.25 113 VAL A CA 1
ATOM 848 C C . VAL A 1 113 ? 6.504 -5.710 13.459 1.00 75.25 113 VAL A C 1
ATOM 850 O O . VAL A 1 113 ? 6.929 -6.189 14.509 1.00 75.25 113 VAL A O 1
ATOM 853 N N . VAL A 1 114 ? 7.104 -4.669 12.880 1.00 69.88 114 VAL A N 1
ATOM 854 C CA . VAL A 1 114 ? 8.218 -3.956 13.511 1.00 69.88 114 VAL A CA 1
ATOM 855 C C . VAL A 1 114 ? 7.648 -2.995 14.556 1.00 69.88 114 VAL A C 1
ATOM 857 O O . VAL A 1 114 ? 6.977 -2.021 14.208 1.00 69.88 114 VAL A O 1
ATOM 860 N N . PHE A 1 115 ? 7.944 -3.253 15.835 1.00 53.84 115 PHE A N 1
ATOM 861 C CA . PHE A 1 115 ? 7.589 -2.406 16.983 1.00 53.84 115 PHE A CA 1
ATOM 862 C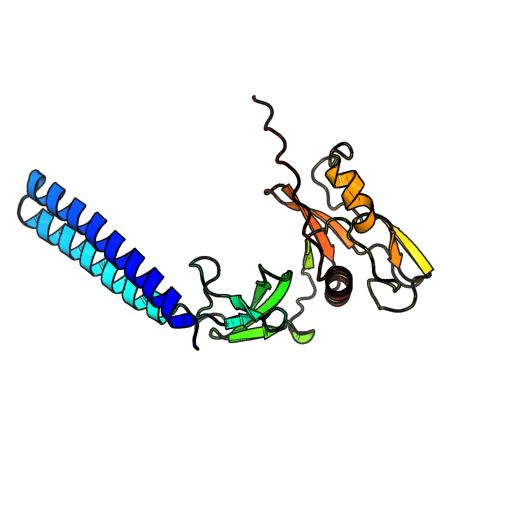 C . PHE A 1 115 ? 8.287 -1.034 16.907 1.00 53.84 115 PHE A C 1
ATOM 864 O O . PHE A 1 115 ? 9.309 -0.810 17.543 1.00 53.84 115 PHE A O 1
ATOM 871 N N . ALA A 1 116 ? 7.764 -0.146 16.062 1.00 57.28 116 ALA A N 1
ATOM 872 C CA . ALA A 1 116 ? 8.092 1.282 15.909 1.00 57.28 116 ALA A CA 1
ATOM 873 C C . ALA A 1 116 ? 7.353 1.906 14.706 1.00 57.28 116 ALA A C 1
ATOM 875 O O . ALA A 1 116 ? 7.399 3.121 14.516 1.00 57.28 116 ALA A O 1
ATOM 876 N N . MET A 1 117 ? 6.705 1.095 13.860 1.00 68.44 117 MET A N 1
ATOM 877 C CA . MET A 1 117 ? 6.060 1.576 12.645 1.00 68.44 117 MET A CA 1
ATOM 878 C C . MET A 1 117 ? 4.658 2.122 12.939 1.00 68.44 117 MET A C 1
ATOM 880 O O . MET A 1 117 ? 3.826 1.448 13.540 1.00 68.44 117 MET A O 1
ATOM 884 N N . LEU A 1 118 ? 4.380 3.347 12.486 1.00 82.81 118 LEU A N 1
ATOM 885 C CA . LEU A 1 118 ? 3.010 3.843 12.389 1.00 82.81 118 LEU A CA 1
ATOM 886 C C . LEU A 1 118 ? 2.376 3.256 11.131 1.00 82.81 118 LEU A C 1
ATOM 888 O O . LEU A 1 118 ? 2.831 3.512 10.016 1.00 82.81 118 LEU A O 1
ATOM 892 N N . TYR A 1 119 ? 1.306 2.491 11.305 1.00 84.44 119 TYR A N 1
ATOM 893 C CA . TYR A 1 119 ? 0.593 1.895 10.189 1.00 84.44 119 TYR A CA 1
ATOM 894 C C . TYR A 1 119 ? -0.413 2.889 9.609 1.00 84.44 119 TYR A C 1
ATOM 896 O O . TYR A 1 119 ? -1.391 3.263 10.259 1.00 84.44 119 TYR A O 1
ATOM 904 N N . THR A 1 120 ? -0.186 3.303 8.365 1.00 86.62 120 THR A N 1
ATOM 905 C CA . THR A 1 120 ? -1.027 4.256 7.629 1.00 86.62 120 THR A CA 1
ATOM 906 C C . THR A 1 120 ? -2.277 3.595 7.071 1.00 86.62 120 THR A C 1
ATOM 908 O O . THR A 1 120 ? -2.223 2.483 6.551 1.00 86.62 120 THR A O 1
ATOM 911 N N . CYS A 1 121 ? -3.412 4.281 7.125 1.00 87.50 121 CYS A N 1
ATOM 912 C CA . CYS A 1 121 ? -4.646 3.880 6.458 1.00 87.50 121 CYS A CA 1
ATOM 913 C C . CYS A 1 121 ? -5.381 5.125 5.954 1.00 87.50 121 CYS A C 1
ATOM 915 O O . CYS A 1 121 ? -5.453 6.110 6.688 1.00 87.50 121 CYS A O 1
ATOM 917 N N . PRO A 1 122 ? -5.975 5.121 4.750 1.00 87.06 122 PRO A N 1
ATOM 918 C CA . PRO A 1 122 ? -6.789 6.248 4.320 1.00 87.06 122 PRO A CA 1
ATOM 919 C C . PRO A 1 122 ? -8.018 6.442 5.213 1.00 87.06 122 PRO A C 1
ATOM 921 O O . PRO A 1 122 ? -8.634 5.485 5.689 1.00 87.06 122 PRO A O 1
ATOM 924 N N . VAL A 1 123 ? -8.424 7.697 5.384 1.00 86.94 123 VAL A N 1
ATOM 925 C CA . VAL A 1 123 ? -9.771 8.015 5.858 1.00 86.94 123 VAL A CA 1
ATOM 926 C C . VAL A 1 123 ? -10.768 7.733 4.735 1.00 86.94 123 VAL A C 1
ATOM 928 O O . VAL A 1 123 ? -10.515 8.078 3.582 1.00 86.94 123 VAL A O 1
ATOM 931 N N . PHE A 1 124 ? -11.903 7.112 5.054 1.00 84.38 124 PHE A N 1
ATOM 932 C CA . PHE A 1 124 ? -12.935 6.767 4.074 1.00 84.38 124 PHE A CA 1
ATOM 933 C C . PHE A 1 124 ? -14.116 7.737 4.122 1.00 84.38 124 PHE A C 1
ATOM 935 O O . PHE A 1 124 ? -14.500 8.221 5.186 1.00 84.38 124 PHE A O 1
ATOM 942 N N . TRP A 1 125 ? -14.719 7.993 2.962 1.00 78.00 125 TRP A N 1
ATOM 943 C CA . TRP A 1 125 ? -15.952 8.759 2.828 1.00 78.00 125 TRP A CA 1
ATOM 944 C C . TRP A 1 125 ? -17.086 8.002 3.525 1.00 78.00 125 TRP A C 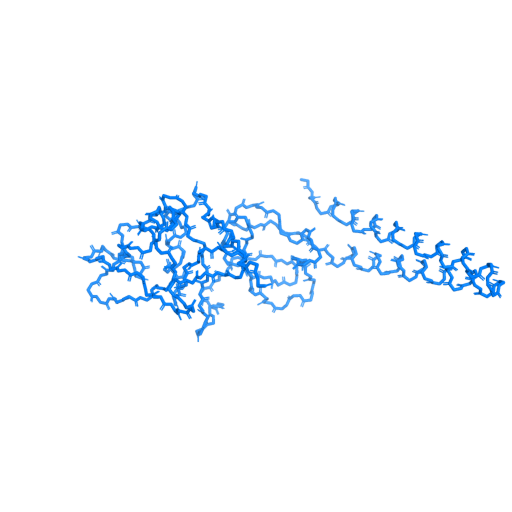1
ATOM 946 O O . TRP A 1 125 ? -17.298 6.816 3.259 1.00 78.00 125 TRP A O 1
ATOM 956 N N . ASN A 1 126 ? -17.786 8.674 4.445 1.00 76.50 126 ASN A N 1
ATOM 957 C CA . ASN A 1 1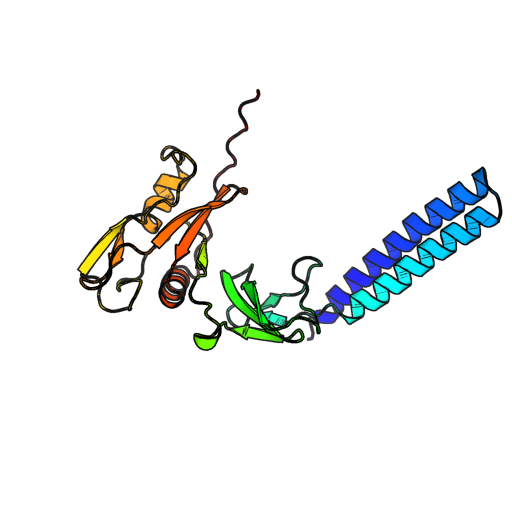26 ? -18.787 8.087 5.337 1.00 76.50 126 ASN A CA 1
ATOM 958 C C . ASN A 1 126 ? -18.175 6.957 6.166 1.00 76.50 126 ASN A C 1
ATOM 960 O O . ASN A 1 126 ? 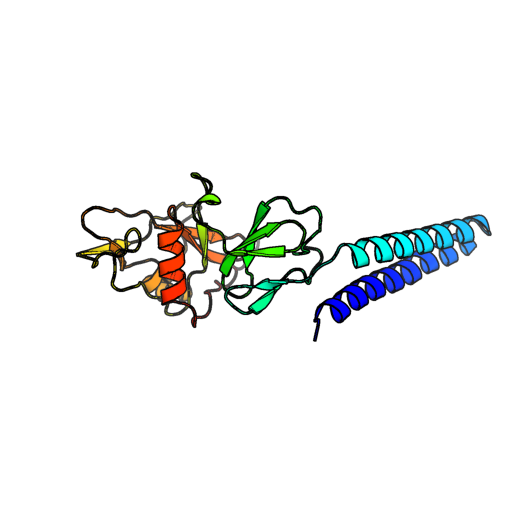-18.866 6.016 6.554 1.00 76.50 126 ASN A O 1
ATOM 964 N N . GLY A 1 127 ? -16.859 7.050 6.397 1.00 79.38 127 GLY A N 1
ATOM 965 C CA . GLY A 1 127 ? -16.053 6.142 7.187 1.00 79.38 127 GLY A CA 1
ATOM 966 C C . GLY A 1 127 ? -16.589 6.026 8.606 1.00 79.38 127 GLY A C 1
ATOM 967 O O . GLY A 1 127 ? -17.203 6.943 9.147 1.00 79.38 127 GLY A O 1
ATOM 968 N N . GLY A 1 128 ? -16.428 4.848 9.181 1.00 85.75 128 GLY A N 1
ATOM 969 C CA . GLY A 1 128 ? -17.114 4.454 10.393 1.00 85.75 128 GLY A CA 1
ATOM 970 C C . GLY A 1 128 ? -16.219 3.555 11.206 1.00 85.75 128 GLY A C 1
ATOM 971 O O . GLY A 1 128 ? -15.372 2.836 10.677 1.00 85.75 128 GLY A O 1
ATOM 972 N N . TRP A 1 129 ? -16.411 3.629 12.507 1.00 90.25 129 TRP A N 1
ATOM 973 C CA . TRP A 1 129 ? -15.687 2.804 13.444 1.00 90.25 129 TRP A CA 1
ATOM 974 C C . TRP A 1 129 ? -16.439 1.502 13.707 1.00 90.25 129 TRP A C 1
ATOM 976 O O . TRP A 1 129 ? -17.675 1.500 13.666 1.00 90.25 129 TRP A O 1
ATOM 986 N N . PRO A 1 130 ? -15.728 0.401 13.997 1.00 90.94 130 PRO A N 1
ATOM 987 C CA . PRO A 1 130 ? -16.383 -0.802 14.480 1.00 90.94 130 PRO A CA 1
ATOM 988 C C . PRO A 1 130 ? -17.056 -0.530 15.842 1.00 90.94 130 PRO A C 1
ATOM 990 O O . PRO A 1 130 ? -16.765 0.460 16.514 1.00 90.94 130 PRO A O 1
ATOM 993 N N . ALA A 1 131 ? -17.990 -1.389 16.256 1.00 90.25 131 ALA A N 1
ATOM 994 C CA . ALA A 1 131 ? -18.694 -1.231 17.539 1.00 90.25 131 ALA A CA 1
ATOM 995 C C . ALA A 1 131 ? -17.817 -1.563 18.767 1.00 90.25 131 ALA A C 1
ATOM 997 O O . ALA A 1 131 ? -18.187 -1.280 19.906 1.00 90.25 131 ALA A O 1
ATOM 998 N N . GLU A 1 132 ? -16.657 -2.165 18.528 1.00 93.00 132 GLU A N 1
ATOM 999 C CA . GLU A 1 132 ? -15.686 -2.610 19.520 1.00 93.00 132 GLU A CA 1
ATOM 1000 C C . GLU A 1 132 ? -14.525 -1.620 19.681 1.00 93.00 132 GLU A C 1
ATOM 1002 O O . GLU A 1 132 ? -14.279 -0.767 18.828 1.00 93.00 132 GLU A O 1
ATOM 1007 N N . CYS A 1 133 ? -13.790 -1.740 20.786 1.00 93.00 133 CYS A N 1
ATOM 1008 C CA . CYS A 1 133 ? -12.549 -1.025 21.023 1.00 93.00 133 CYS A CA 1
ATOM 1009 C C . CYS A 1 133 ? -11.585 -1.284 19.872 1.00 93.00 133 CYS A C 1
ATOM 1011 O O . CYS A 1 133 ? -11.249 -2.431 19.579 1.00 93.00 133 CYS A O 1
ATOM 1013 N N . ILE A 1 134 ? -11.087 -0.205 19.272 1.00 92.12 134 ILE A N 1
ATOM 1014 C CA . ILE A 1 134 ? -10.234 -0.310 18.098 1.00 92.12 134 ILE A CA 1
ATOM 1015 C C . ILE A 1 134 ? -8.945 -1.087 18.396 1.00 92.12 134 ILE A C 1
ATOM 1017 O O . ILE A 1 134 ? -8.499 -1.861 17.562 1.00 92.12 134 ILE A O 1
ATOM 1021 N N . VAL A 1 135 ? -8.397 -0.957 19.609 1.00 90.06 135 VAL A N 1
ATOM 1022 C CA . VAL A 1 135 ? -7.117 -1.567 19.997 1.00 90.06 135 VAL A CA 1
ATOM 1023 C C . VAL A 1 135 ? -7.247 -3.059 20.293 1.00 90.06 135 VAL A C 1
ATOM 1025 O O . VAL A 1 135 ? -6.478 -3.839 19.747 1.00 90.06 135 VAL A O 1
ATOM 1028 N N . CYS A 1 136 ? -8.226 -3.487 21.102 1.00 90.19 136 CYS A N 1
ATOM 1029 C CA . CYS A 1 136 ? -8.318 -4.883 21.561 1.00 90.19 136 CYS A CA 1
ATOM 1030 C C . CYS A 1 136 ? -9.567 -5.659 21.114 1.00 90.19 136 CYS A C 1
ATOM 1032 O O . CYS A 1 136 ? -9.548 -6.885 21.162 1.00 90.19 136 CYS A O 1
ATOM 1034 N N . GLY A 1 137 ? -10.624 -5.003 20.623 1.00 90.06 137 GLY A N 1
ATOM 1035 C CA . GLY A 1 137 ? -11.843 -5.666 20.121 1.00 90.06 137 GLY A CA 1
ATOM 1036 C C . GLY A 1 137 ? -12.885 -6.036 21.166 1.00 90.06 137 GLY A C 1
ATOM 1037 O O . GLY A 1 137 ? -13.898 -6.637 20.839 1.00 90.06 137 GLY A O 1
ATOM 1038 N N . VAL A 1 138 ? -12.683 -5.680 22.432 1.00 93.56 138 VAL A N 1
ATOM 1039 C CA . VAL A 1 138 ? -13.760 -5.788 23.431 1.00 93.56 138 VAL A CA 1
ATOM 1040 C C . VAL A 1 138 ? -14.811 -4.694 23.194 1.00 93.56 138 VAL A C 1
ATOM 1042 O O . VAL A 1 138 ? -14.483 -3.688 22.563 1.00 93.56 138 VAL A O 1
ATOM 1045 N N . PRO A 1 139 ? -16.050 -4.813 23.704 1.00 94.06 139 PRO A N 1
ATOM 1046 C CA . PRO A 1 139 ? -17.067 -3.775 23.545 1.00 94.06 139 PRO A CA 1
ATOM 1047 C C . PRO A 1 139 ? -16.564 -2.381 23.944 1.00 94.06 139 PRO A C 1
ATOM 1049 O O . PRO A 1 139 ? -15.911 -2.207 24.977 1.00 94.06 139 PRO A O 1
ATOM 1052 N N . ALA A 1 140 ? -16.841 -1.381 23.106 1.00 92.12 140 ALA A N 1
ATOM 1053 C CA . ALA A 1 140 ? -16.403 -0.016 23.363 1.00 92.12 140 ALA A CA 1
ATOM 1054 C C . ALA A 1 140 ? -17.250 0.627 24.468 1.00 92.12 140 ALA A C 1
ATOM 1056 O O . ALA A 1 140 ? -18.474 0.682 24.358 1.00 92.12 140 ALA A O 1
ATOM 1057 N N . SER A 1 141 ? -16.597 1.166 25.497 1.00 92.62 141 SER A N 1
ATOM 1058 C CA . SER A 1 141 ? -17.253 1.912 26.580 1.00 92.62 141 SER A CA 1
ATOM 1059 C C . SER A 1 141 ? -17.191 3.424 26.370 1.00 92.62 141 SER A C 1
ATOM 1061 O O . SER A 1 141 ? -18.021 4.163 26.895 1.00 92.62 141 SER A O 1
ATOM 1063 N N . ARG A 1 142 ? -16.231 3.905 25.570 1.00 90.88 142 ARG A N 1
ATOM 1064 C CA . ARG A 1 142 ? -16.034 5.331 25.291 1.00 90.88 142 ARG A CA 1
ATOM 1065 C C . ARG A 1 142 ? -15.656 5.582 23.842 1.00 90.88 142 ARG A C 1
ATOM 1067 O O . ARG A 1 142 ? -15.186 4.697 23.128 1.00 90.88 142 ARG A O 1
ATOM 1074 N N . ARG A 1 143 ? -15.857 6.823 23.404 1.00 88.38 143 ARG A N 1
ATOM 1075 C CA . ARG A 1 143 ? -15.485 7.286 22.068 1.00 88.38 143 ARG A CA 1
ATOM 1076 C C . ARG A 1 143 ? -14.683 8.573 22.185 1.00 88.38 143 ARG A C 1
ATOM 1078 O O . ARG A 1 143 ? -15.154 9.521 22.803 1.00 88.38 143 ARG A O 1
ATOM 1085 N N . MET A 1 144 ? -13.491 8.599 21.605 1.00 85.69 144 MET A N 1
ATOM 1086 C CA . MET A 1 144 ? -12.563 9.732 21.691 1.00 85.69 144 MET A CA 1
ATOM 1087 C C . MET A 1 144 ? -12.231 10.264 20.295 1.00 85.69 144 MET A C 1
ATOM 1089 O O . MET A 1 144 ? -12.523 9.619 19.291 1.00 85.69 144 MET A O 1
ATOM 1093 N N . GLU A 1 145 ? -11.645 11.451 20.202 1.00 82.69 145 GLU A N 1
ATOM 1094 C CA . GLU A 1 145 ? -11.138 11.974 18.930 1.00 82.69 145 GLU A CA 1
ATOM 1095 C C . GLU A 1 145 ? -9.711 11.472 18.668 1.00 82.69 145 GLU A C 1
ATOM 1097 O O . GLU A 1 145 ? -8.934 11.254 19.602 1.00 82.69 145 GLU A O 1
ATOM 1102 N N . ALA A 1 146 ? -9.374 11.249 17.396 1.00 80.19 146 ALA A N 1
ATOM 1103 C CA . ALA A 1 146 ? -8.017 10.911 16.991 1.00 80.19 146 ALA A CA 1
ATOM 1104 C C . ALA A 1 146 ? -7.089 12.117 17.213 1.00 80.19 146 ALA A C 1
ATOM 1106 O O . ALA A 1 146 ? -7.452 13.265 16.946 1.00 80.19 146 ALA A O 1
ATOM 1107 N N . LYS A 1 147 ? -5.874 11.859 17.705 1.00 76.25 147 LYS A N 1
ATOM 1108 C CA . LYS A 1 147 ? -4.877 12.907 17.962 1.00 76.25 147 LYS A CA 1
ATOM 1109 C C . LYS A 1 147 ? -4.314 13.425 16.639 1.00 76.25 147 LYS A C 1
ATOM 1111 O O . LYS A 1 147 ? -4.216 12.693 15.666 1.00 76.25 147 LYS A O 1
ATOM 1116 N N . THR A 1 148 ? -3.910 14.685 16.572 1.00 71.06 148 THR A N 1
ATOM 1117 C CA . THR A 1 148 ? -3.268 15.229 15.361 1.00 71.06 148 THR A CA 1
ATOM 1118 C C . THR A 1 148 ? -1.755 15.232 15.555 1.00 71.06 148 THR A C 1
ATOM 1120 O O . THR A 1 148 ? -1.288 15.758 16.560 1.00 71.06 148 THR A O 1
ATOM 1123 N N . LEU A 1 149 ? -0.990 14.668 14.612 1.00 65.62 149 LEU A N 1
ATOM 1124 C CA . LEU A 1 149 ? 0.487 14.655 14.678 1.00 65.62 149 LEU A CA 1
ATOM 1125 C C . LEU A 1 149 ? 1.147 15.980 14.211 1.00 65.62 149 LEU A C 1
ATOM 1127 O O . LEU A 1 149 ? 2.340 16.152 14.399 1.00 65.62 149 LEU A O 1
ATOM 1131 N N . GLN A 1 150 ? 0.346 16.929 13.701 1.00 50.62 150 GLN A N 1
ATOM 1132 C CA . GLN A 1 150 ? 0.646 18.313 13.267 1.00 50.62 150 GLN A CA 1
ATOM 1133 C C . GLN A 1 150 ? 1.707 18.541 12.166 1.00 50.62 150 GLN A C 1
ATOM 1135 O O . GLN A 1 150 ? 2.885 18.252 12.322 1.00 50.62 150 GLN A O 1
ATOM 1140 N N . ALA A 1 151 ? 1.276 19.275 11.131 1.00 35.75 151 ALA A N 1
ATOM 1141 C CA . ALA A 1 151 ? 1.949 20.475 10.623 1.00 35.75 151 ALA A CA 1
ATOM 1142 C C . ALA A 1 151 ? 0.859 21.455 10.131 1.00 35.75 151 ALA A C 1
ATOM 1144 O O . ALA A 1 151 ? 0.304 21.294 9.048 1.00 35.75 151 ALA A O 1
ATOM 1145 N N . GLY A 1 152 ? 0.506 22.438 10.969 1.00 39.47 152 GLY A N 1
ATOM 1146 C CA . GLY A 1 152 ? -0.473 23.492 10.668 1.00 39.47 152 GLY A CA 1
ATOM 1147 C C . GLY A 1 152 ? -1.933 23.165 11.032 1.00 39.47 152 GLY A C 1
ATOM 1148 O O . GLY A 1 152 ? -2.307 21.993 11.132 1.00 39.47 152 GLY A O 1
ATOM 1149 N N . PRO A 1 153 ? -2.776 24.193 11.264 1.00 41.91 153 PRO A N 1
ATOM 1150 C CA . PRO A 1 153 ? -4.208 23.996 11.421 1.00 41.91 153 PRO A CA 1
ATOM 1151 C C . PRO A 1 153 ? -4.734 23.397 10.118 1.00 41.91 153 PRO A C 1
ATOM 1153 O O . PRO A 1 153 ? -4.778 24.081 9.097 1.00 41.91 153 PRO A O 1
ATOM 1156 N N . LEU A 1 154 ? -5.124 22.119 10.139 1.00 49.56 154 LEU A N 1
ATOM 1157 C CA . LEU A 1 154 ? -5.993 21.579 9.099 1.00 49.56 154 LEU A CA 1
ATOM 1158 C C . LEU A 1 154 ? -7.188 22.535 9.022 1.00 49.56 154 LEU A C 1
ATOM 1160 O O . LEU A 1 154 ? -7.872 22.700 10.038 1.00 49.56 154 LEU A O 1
ATOM 1164 N N . PRO A 1 155 ? -7.438 23.212 7.887 1.00 45.81 155 PRO A N 1
ATOM 1165 C CA . PRO A 1 155 ? -8.612 24.047 7.760 1.00 45.81 155 PRO A CA 1
ATOM 1166 C C . PRO A 1 155 ? -9.831 23.125 7.834 1.00 45.81 155 PRO A C 1
ATOM 1168 O O . PRO A 1 155 ? -10.274 22.544 6.842 1.00 45.81 155 PRO A O 1
ATOM 1171 N N . LEU A 1 156 ? -10.380 23.021 9.045 1.00 44.53 156 LEU A N 1
ATOM 1172 C CA . LEU A 1 156 ? -11.628 22.343 9.403 1.00 44.53 156 LEU A CA 1
ATOM 1173 C C . LEU A 1 156 ? -12.838 22.874 8.606 1.00 44.53 156 LEU A C 1
ATOM 1175 O O . LEU A 1 156 ? -13.931 22.339 8.735 1.00 44.53 156 LEU A O 1
ATOM 1179 N N . GLY A 1 157 ? -12.647 23.911 7.781 1.00 40.16 157 GLY A N 1
ATOM 1180 C CA . GLY A 1 157 ? -13.656 24.521 6.917 1.00 40.16 157 GLY A CA 1
ATOM 1181 C C . GLY A 1 157 ? -13.748 23.957 5.494 1.00 40.16 157 GLY A C 1
ATOM 1182 O O . GLY A 1 157 ? -14.557 24.452 4.716 1.00 40.16 157 GLY A O 1
ATOM 1183 N N . THR A 1 158 ? -12.956 22.949 5.111 1.00 46.69 158 THR A N 1
ATOM 1184 C CA . THR A 1 158 ? -13.205 22.239 3.842 1.00 46.69 158 THR A CA 1
ATOM 1185 C C . THR A 1 158 ? -14.251 21.149 4.086 1.00 46.69 158 THR A C 1
ATOM 1187 O O . THR A 1 158 ? -14.081 20.344 4.997 1.00 46.69 158 THR A O 1
ATOM 1190 N N . GLY A 1 159 ? -15.343 21.110 3.308 1.00 45.50 159 GLY A N 1
ATOM 1191 C CA . GLY A 1 159 ? -16.461 20.166 3.513 1.00 45.50 159 GLY A CA 1
ATOM 1192 C C . GLY A 1 159 ? -16.021 18.708 3.718 1.00 45.50 159 GLY A C 1
ATOM 1193 O O . GLY A 1 159 ? -16.523 18.031 4.605 1.00 45.50 159 GLY A O 1
ATOM 1194 N N . ALA A 1 160 ? -14.947 18.288 3.044 1.00 48.31 160 ALA A N 1
ATOM 1195 C CA . ALA A 1 160 ? -14.353 16.961 3.195 1.00 48.31 160 ALA A CA 1
ATOM 1196 C C . ALA A 1 160 ? -13.833 16.627 4.615 1.00 48.31 160 ALA A C 1
ATOM 1198 O O . ALA A 1 160 ? -13.772 15.453 4.970 1.00 48.31 160 ALA A O 1
ATOM 1199 N N . VAL A 1 161 ? -13.470 17.616 5.444 1.00 50.97 161 VAL A N 1
ATOM 1200 C CA . VAL A 1 161 ? -13.095 17.408 6.858 1.00 50.97 161 VAL A CA 1
ATOM 1201 C C . VAL A 1 161 ? -14.333 17.257 7.746 1.00 50.97 161 VAL A C 1
ATOM 1203 O O . VAL A 1 161 ? -14.308 16.465 8.686 1.00 50.97 161 VAL A O 1
ATOM 1206 N N . ALA A 1 162 ? -15.430 17.959 7.438 1.00 47.97 162 ALA A N 1
ATOM 1207 C CA . ALA A 1 162 ? -16.715 17.763 8.117 1.00 47.97 162 ALA A CA 1
ATOM 1208 C C . ALA A 1 162 ? -17.276 16.355 7.849 1.00 47.97 162 ALA A C 1
ATOM 1210 O O . ALA A 1 162 ? -17.812 15.709 8.745 1.00 47.97 162 ALA A O 1
ATOM 1211 N N . ASP A 1 163 ? -17.039 15.849 6.645 1.00 48.28 163 ASP A N 1
ATOM 1212 C CA . ASP A 1 163 ? -17.444 14.524 6.191 1.00 48.28 163 ASP A CA 1
ATOM 1213 C C . ASP A 1 163 ? -16.536 13.396 6.709 1.00 48.28 163 ASP A C 1
ATOM 1215 O O . ASP A 1 163 ? -16.992 12.320 7.103 1.00 48.28 163 ASP A O 1
ATOM 1219 N N . ALA A 1 164 ? -15.231 13.666 6.798 1.00 53.12 164 ALA A N 1
ATOM 1220 C CA . ALA A 1 164 ? -14.260 12.812 7.478 1.00 53.12 164 ALA A CA 1
ATOM 1221 C C . ALA A 1 164 ? -14.395 12.855 9.009 1.00 53.12 164 ALA A C 1
ATOM 1223 O O . ALA A 1 164 ? -13.816 12.011 9.699 1.00 53.12 164 ALA A O 1
ATOM 1224 N N . ALA A 1 165 ? -15.166 13.798 9.566 1.00 53.88 165 ALA A N 1
ATOM 1225 C CA . ALA A 1 165 ? -15.289 13.981 11.005 1.00 53.88 165 ALA A CA 1
ATOM 1226 C C . ALA A 1 165 ? -15.779 12.709 11.708 1.00 53.88 165 ALA A C 1
ATOM 1228 O O . ALA A 1 165 ? -15.383 12.475 12.836 1.00 53.88 165 ALA A O 1
ATOM 1229 N N . GLY A 1 166 ? -16.569 11.843 11.065 1.00 56.72 166 GLY A N 1
ATOM 1230 C CA . GLY A 1 166 ? -16.984 10.560 11.652 1.00 56.72 166 GLY A CA 1
ATOM 1231 C C . GLY A 1 166 ? -15.854 9.535 11.829 1.00 56.72 166 GLY A C 1
ATOM 1232 O O . GLY A 1 166 ? -15.913 8.724 12.748 1.00 56.72 166 GLY A O 1
ATOM 1233 N N . ALA A 1 167 ? -14.825 9.588 10.981 1.00 59.75 167 ALA A N 1
ATOM 1234 C CA . ALA A 1 167 ? -13.649 8.717 11.021 1.00 59.75 167 ALA A CA 1
ATOM 1235 C C . ALA A 1 167 ? -12.447 9.367 11.726 1.00 59.75 167 ALA A C 1
ATOM 1237 O O . ALA A 1 167 ? -11.470 8.697 12.017 1.00 59.75 167 ALA A O 1
ATOM 1238 N N . VAL A 1 168 ? -12.499 10.670 12.004 1.00 72.12 168 VAL A N 1
ATOM 1239 C CA . VAL A 1 168 ? -11.505 11.389 12.821 1.00 72.12 168 VAL A CA 1
ATOM 1240 C C . VAL A 1 168 ? -11.995 11.544 14.263 1.00 72.12 168 VAL A C 1
ATOM 1242 O O . VAL A 1 168 ? -11.213 11.523 15.210 1.00 72.12 168 VAL A O 1
ATOM 1245 N N . LYS A 1 169 ? -13.309 11.660 14.449 1.00 72.06 169 LYS A N 1
ATOM 1246 C CA . LYS A 1 169 ? -13.977 11.752 15.746 1.00 72.06 169 LYS A CA 1
ATOM 1247 C C . LYS A 1 169 ? -14.592 10.403 16.094 1.00 72.06 169 LYS A C 1
ATOM 1249 O O . LYS A 1 169 ? -14.813 9.557 15.236 1.00 72.06 169 LYS A O 1
ATOM 1254 N N . ARG A 1 170 ? -14.921 10.214 17.370 1.00 85.31 170 ARG A N 1
ATOM 1255 C CA . ARG A 1 170 ? -15.648 9.040 17.882 1.00 85.31 170 ARG A CA 1
ATOM 1256 C C . ARG A 1 170 ? -14.938 7.684 17.715 1.00 85.31 170 ARG A C 1
ATOM 1258 O O . ARG A 1 170 ? -15.615 6.660 17.630 1.00 85.31 170 ARG A O 1
ATOM 1265 N N . VAL A 1 171 ? -13.609 7.671 17.728 1.00 88.50 171 VAL A N 1
ATOM 1266 C CA . VAL A 1 171 ? -12.797 6.451 17.755 1.00 88.50 171 VAL A CA 1
ATOM 1267 C C . VAL A 1 171 ? -13.144 5.630 19.008 1.00 88.50 171 VAL A C 1
ATOM 1269 O O . VAL A 1 171 ? -13.087 6.178 20.112 1.00 88.50 171 VAL A O 1
ATOM 1272 N N . PRO A 1 172 ? -13.546 4.355 18.875 1.00 91.75 172 PRO A N 1
ATOM 1273 C CA . PRO A 1 172 ? -14.039 3.546 19.980 1.00 91.75 172 PRO A CA 1
ATOM 1274 C C . PRO A 1 172 ? -12.890 2.973 20.812 1.00 91.75 172 PRO A C 1
ATOM 1276 O O . PRO A 1 172 ? -11.971 2.344 20.285 1.00 91.75 172 PRO A O 1
ATOM 1279 N N . TYR A 1 173 ? -12.983 3.119 22.130 1.00 91.56 173 TYR A N 1
ATOM 1280 C CA . TYR A 1 173 ? -12.032 2.554 23.085 1.00 91.56 173 TYR A CA 1
ATOM 1281 C C . TYR A 1 173 ? -12.759 1.870 24.248 1.00 91.56 173 TYR A C 1
ATOM 1283 O O . TYR A 1 173 ? -13.905 2.198 24.565 1.00 91.56 173 TYR A O 1
ATOM 1291 N N . CYS A 1 174 ? -12.087 0.915 24.889 1.00 92.31 174 CYS A N 1
ATOM 1292 C CA . CYS A 1 174 ? -12.471 0.414 26.206 1.00 92.31 174 CYS A CA 1
ATOM 1293 C C . CYS A 1 174 ? -11.813 1.261 27.306 1.00 92.31 174 CYS A C 1
ATOM 1295 O O . CYS A 1 174 ? -11.043 2.180 27.021 1.00 92.31 174 CYS A O 1
ATOM 1297 N N . GLU A 1 175 ? -12.087 0.943 28.568 1.00 91.31 175 GLU A N 1
ATOM 1298 C CA . GLU A 1 175 ? -11.516 1.666 29.712 1.00 91.31 175 GLU A CA 1
ATOM 1299 C C . GLU A 1 175 ? -9.997 1.485 29.832 1.00 91.31 175 GLU A C 1
ATOM 1301 O O . GLU A 1 175 ? -9.303 2.412 30.245 1.00 91.31 175 GLU A O 1
ATOM 1306 N N . ALA A 1 176 ? -9.479 0.335 29.387 1.00 90.56 176 ALA A N 1
ATOM 1307 C CA . ALA A 1 176 ? -8.059 -0.005 29.462 1.00 90.56 176 ALA A CA 1
ATOM 1308 C C . ALA A 1 176 ? -7.185 0.683 28.394 1.00 90.56 176 ALA A C 1
ATOM 1310 O O . ALA A 1 176 ? -5.977 0.783 28.580 1.00 90.56 176 ALA A O 1
ATOM 1311 N N . HIS A 1 177 ? -7.763 1.152 27.279 1.00 88.31 177 HIS A N 1
ATOM 1312 C CA . HIS A 1 177 ? -7.005 1.730 26.160 1.00 88.31 177 HIS A CA 1
ATOM 1313 C C . HIS A 1 177 ? -7.356 3.196 25.919 1.00 88.31 177 HIS A C 1
ATOM 1315 O O . HIS A 1 177 ? -8.527 3.572 25.926 1.00 88.31 177 HIS A O 1
ATOM 1321 N N . GLU A 1 178 ? -6.348 4.019 25.649 1.00 80.25 178 GLU A N 1
ATOM 1322 C CA . GLU A 1 178 ? -6.504 5.450 25.365 1.00 80.25 178 GLU A CA 1
ATOM 1323 C C . GLU A 1 178 ? -6.206 5.798 23.902 1.00 80.25 178 GLU A C 1
ATOM 1325 O O . GLU A 1 178 ? -5.839 4.940 23.101 1.00 80.25 178 GLU A O 1
ATOM 1330 N N . ALA A 1 179 ? -6.379 7.077 23.548 1.00 70.31 179 ALA A N 1
ATOM 1331 C CA . ALA A 1 179 ? -6.242 7.589 22.189 1.00 70.31 179 ALA A CA 1
ATOM 1332 C C . ALA A 1 179 ? -4.851 7.316 21.575 1.00 70.31 179 ALA A C 1
ATOM 1334 O O . ALA A 1 179 ? -3.892 8.054 21.832 1.00 70.31 179 ALA A O 1
ATOM 1335 N N . GLN A 1 180 ? -4.801 6.273 20.738 1.00 75.56 180 GLN A N 1
ATOM 1336 C CA . GLN A 1 180 ? -3.629 5.742 20.022 1.00 75.56 180 GLN A CA 1
ATOM 1337 C C . GLN A 1 180 ? -3.732 5.884 18.492 1.00 75.56 180 GLN A C 1
ATOM 1339 O O . GLN A 1 180 ? -2.842 5.460 17.758 1.00 75.56 180 GLN A O 1
ATOM 1344 N N . VAL A 1 181 ? -4.822 6.477 17.997 1.00 83.81 181 VAL A N 1
ATOM 1345 C CA . VAL A 1 181 ? -4.991 6.785 16.574 1.00 83.81 181 VAL A CA 1
ATOM 1346 C C . VAL A 1 181 ? -4.631 8.239 16.331 1.00 83.81 181 VAL A C 1
ATOM 1348 O O . VAL A 1 181 ? -5.152 9.130 17.013 1.00 83.81 181 VAL A O 1
ATOM 1351 N N . PHE A 1 182 ? -3.784 8.473 15.333 1.00 85.31 182 PHE A N 1
ATOM 1352 C CA . PHE A 1 182 ? -3.411 9.812 14.905 1.00 85.31 182 PHE A CA 1
ATOM 1353 C C . PHE A 1 182 ? -3.934 10.127 13.509 1.00 85.31 182 PHE A C 1
ATOM 1355 O O . PHE A 1 182 ? -4.154 9.229 12.704 1.00 85.31 182 PHE A O 1
ATOM 1362 N N . VAL A 1 183 ? -4.109 11.409 13.209 1.00 83.25 183 VAL A N 1
ATOM 1363 C CA . VAL A 1 183 ? -4.477 11.904 11.882 1.00 83.25 183 VAL A CA 1
ATOM 1364 C C . VAL A 1 183 ? -3.318 12.691 11.292 1.00 83.25 183 VAL A C 1
ATOM 1366 O O . VAL A 1 183 ? -2.692 13.511 11.971 1.00 83.25 183 VAL A O 1
ATOM 1369 N N . HIS A 1 184 ? -3.056 12.436 10.017 1.00 81.88 184 HIS A N 1
ATOM 1370 C CA . HIS A 1 184 ? -2.037 13.093 9.215 1.00 81.88 184 HIS A CA 1
ATOM 1371 C C . HIS A 1 184 ? -2.582 13.381 7.813 1.00 81.88 184 HIS A C 1
ATOM 1373 O O . HIS A 1 184 ? -3.422 12.645 7.302 1.00 81.88 184 HIS A O 1
ATOM 1379 N N . GLN A 1 185 ? -2.120 14.460 7.190 1.00 77.56 185 GLN A N 1
ATOM 1380 C CA . GLN A 1 185 ? -2.410 14.765 5.794 1.00 77.56 185 GLN A CA 1
ATOM 1381 C C . GLN A 1 185 ? -1.116 14.615 5.000 1.00 77.56 185 GLN A C 1
ATOM 1383 O O . GLN A 1 185 ? -0.135 15.272 5.336 1.00 77.56 185 GLN A O 1
ATOM 1388 N N . ASP A 1 186 ? -1.123 13.766 3.973 1.00 76.75 186 ASP A N 1
ATOM 1389 C CA . ASP A 1 186 ? 0.052 13.588 3.116 1.00 76.75 186 ASP A CA 1
ATOM 1390 C C . ASP A 1 186 ? 0.258 14.781 2.159 1.00 76.75 186 ASP A C 1
ATOM 1392 O O . ASP A 1 186 ? -0.638 15.609 1.941 1.00 76.75 186 ASP A O 1
ATOM 1396 N N . ASP A 1 187 ? 1.427 14.836 1.517 1.00 70.94 187 ASP A N 1
ATOM 1397 C CA . ASP A 1 187 ? 1.793 15.873 0.536 1.00 70.94 187 ASP A CA 1
ATOM 1398 C C . ASP A 1 187 ? 0.888 15.891 -0.714 1.00 70.94 187 ASP A C 1
ATOM 1400 O O . ASP A 1 187 ? 0.885 16.840 -1.510 1.00 70.94 187 ASP A O 1
ATOM 1404 N N . HIS A 1 188 ? 0.092 14.838 -0.908 1.00 69.06 188 HIS A N 1
ATOM 1405 C CA . HIS A 1 188 ? -0.879 14.713 -1.988 1.00 69.06 188 HIS A CA 1
ATOM 1406 C C . HIS A 1 188 ? -2.288 15.168 -1.583 1.00 69.06 188 HIS A C 1
ATOM 1408 O O . HIS A 1 188 ? -3.195 15.131 -2.419 1.00 69.06 188 HIS A O 1
ATOM 1414 N N . GLY A 1 189 ? -2.482 15.632 -0.345 1.00 69.38 189 GLY A N 1
ATOM 1415 C CA . GLY A 1 189 ? -3.776 16.062 0.172 1.00 69.38 189 GLY A CA 1
ATOM 1416 C C . GLY A 1 189 ? -4.709 14.908 0.540 1.00 69.38 189 GLY A C 1
ATOM 1417 O O . GLY A 1 189 ? -5.925 15.081 0.562 1.00 69.38 189 GLY A O 1
ATOM 1418 N N . LYS A 1 190 ? -4.193 13.712 0.810 1.00 76.75 190 LYS A N 1
ATOM 1419 C CA . LYS A 1 190 ? -4.985 12.613 1.367 1.00 76.75 190 LYS A CA 1
ATOM 1420 C C . LYS A 1 190 ? -4.967 12.691 2.882 1.00 76.75 190 LYS A C 1
ATOM 1422 O O . LYS A 1 190 ? -3.927 12.926 3.489 1.00 76.75 190 LYS A O 1
ATOM 1427 N N . LEU A 1 191 ? -6.125 12.446 3.483 1.00 80.75 191 LEU A N 1
ATOM 1428 C CA . LEU A 1 191 ? -6.247 12.327 4.926 1.00 80.75 191 LEU A CA 1
ATOM 1429 C C . LEU A 1 191 ? -5.983 10.872 5.327 1.00 80.75 191 LEU A C 1
ATOM 1431 O O . LEU A 1 191 ? -6.654 9.954 4.846 1.00 80.75 191 LEU A O 1
ATOM 1435 N N . LEU A 1 192 ? -4.996 10.672 6.189 1.00 85.88 192 LEU A N 1
ATOM 1436 C CA . LEU A 1 192 ? -4.519 9.379 6.654 1.00 85.88 192 LEU A CA 1
ATOM 1437 C C . LEU A 1 192 ? -4.727 9.261 8.166 1.00 85.88 192 LEU A C 1
ATOM 1439 O O . LEU A 1 192 ? -4.473 10.199 8.921 1.00 85.88 192 LEU A O 1
ATOM 1443 N N . LEU A 1 193 ? -5.162 8.084 8.600 1.00 88.31 193 LEU A N 1
ATOM 1444 C CA . LEU A 1 193 ? -5.085 7.639 9.983 1.00 88.31 193 LEU A CA 1
ATOM 1445 C C . LEU A 1 193 ? -3.798 6.843 10.179 1.00 88.31 193 LEU A C 1
ATOM 1447 O O . LEU A 1 193 ? -3.420 6.031 9.335 1.00 88.31 193 LEU A O 1
ATOM 1451 N N . LEU A 1 194 ? -3.148 7.068 11.307 1.00 88.06 194 LEU A N 1
ATOM 1452 C CA . LEU A 1 194 ? -1.932 6.400 11.732 1.00 88.06 194 LEU A CA 1
ATOM 1453 C C . LEU A 1 194 ? -2.262 5.594 12.983 1.00 88.06 194 LEU A C 1
ATOM 1455 O O . LEU A 1 194 ? -2.750 6.146 13.973 1.00 88.06 194 LEU A O 1
ATOM 1459 N N . PHE A 1 195 ? -2.002 4.296 12.926 1.00 88.62 195 PHE A N 1
ATOM 1460 C CA . PHE A 1 195 ? -2.237 3.366 14.022 1.00 88.62 195 PHE A CA 1
ATOM 1461 C C . PHE A 1 195 ? -0.898 2.886 14.577 1.00 88.62 195 PHE A C 1
ATOM 1463 O O . PHE A 1 195 ? -0.019 2.494 13.813 1.00 88.62 195 PHE A O 1
ATOM 1470 N N . THR A 1 196 ? -0.748 2.887 15.900 1.00 84.94 196 THR A N 1
ATOM 1471 C CA . THR A 1 196 ? 0.401 2.260 16.577 1.00 84.94 196 THR A CA 1
ATOM 1472 C C . THR A 1 196 ? 0.274 0.742 16.660 1.00 84.94 196 THR A C 1
ATOM 1474 O O . THR A 1 196 ? 1.262 0.059 16.895 1.00 84.94 196 THR A O 1
ATOM 1477 N N . ASP A 1 197 ? -0.941 0.223 16.478 1.00 86.25 197 ASP A N 1
ATOM 1478 C CA . ASP A 1 197 ? -1.261 -1.198 16.528 1.00 86.25 197 ASP A CA 1
ATOM 1479 C C . ASP A 1 197 ? -1.794 -1.678 15.171 1.00 86.25 197 ASP A C 1
ATOM 1481 O O . ASP A 1 197 ? -2.707 -1.081 14.584 1.00 86.25 197 ASP A O 1
ATOM 1485 N N . TYR A 1 198 ? -1.216 -2.764 14.656 1.00 85.31 198 TYR A N 1
ATOM 1486 C CA . TYR A 1 198 ? -1.599 -3.313 13.357 1.00 85.31 198 TYR A CA 1
ATOM 1487 C C . TYR A 1 198 ? -3.007 -3.932 13.384 1.00 85.31 198 TYR A C 1
ATOM 1489 O O . TYR A 1 198 ? -3.784 -3.757 12.439 1.00 85.31 198 TYR A O 1
ATOM 1497 N N . GLY A 1 199 ? -3.385 -4.589 14.485 1.00 88.19 199 GLY A N 1
ATOM 1498 C CA . GLY A 1 199 ? -4.725 -5.148 14.672 1.00 88.19 199 GLY A CA 1
ATOM 1499 C C . GLY A 1 199 ? -5.812 -4.070 14.642 1.00 88.19 199 GLY A C 1
ATOM 1500 O O . GLY A 1 199 ? -6.848 -4.238 13.994 1.00 88.19 199 GLY A O 1
ATOM 1501 N N . ALA A 1 200 ? -5.544 -2.922 15.258 1.00 89.69 200 ALA A N 1
ATOM 1502 C CA . ALA A 1 200 ? -6.414 -1.755 15.263 1.00 89.69 200 ALA A CA 1
ATOM 1503 C C . ALA A 1 200 ? -6.668 -1.209 13.861 1.00 89.69 200 ALA A C 1
ATOM 1505 O O . ALA A 1 200 ? -7.816 -0.969 13.469 1.00 89.69 200 ALA A O 1
ATOM 1506 N N . ARG A 1 201 ? -5.608 -1.099 13.061 1.00 90.00 201 ARG A N 1
ATOM 1507 C CA . ARG A 1 201 ? -5.730 -0.738 11.651 1.00 90.00 201 ARG A CA 1
ATOM 1508 C C . ARG A 1 201 ? -6.579 -1.740 10.875 1.00 90.00 201 ARG A C 1
ATOM 1510 O O . ARG A 1 201 ? -7.455 -1.326 10.117 1.00 90.00 201 ARG A O 1
ATOM 1517 N N . ARG A 1 202 ? -6.329 -3.044 11.039 1.00 89.56 202 ARG A N 1
ATOM 1518 C CA . ARG A 1 202 ? -7.085 -4.094 10.336 1.00 89.56 202 ARG A CA 1
ATOM 1519 C C . ARG A 1 202 ? -8.571 -4.042 10.673 1.00 89.56 202 ARG A C 1
ATOM 1521 O O . ARG A 1 202 ? -9.398 -4.133 9.771 1.00 89.56 202 ARG A O 1
ATOM 1528 N N . ARG A 1 203 ? -8.923 -3.818 11.942 1.00 90.94 203 ARG A N 1
ATOM 1529 C CA . ARG A 1 203 ? -10.317 -3.622 12.375 1.00 90.94 203 ARG A CA 1
ATOM 1530 C C . ARG A 1 203 ? -10.971 -2.418 11.703 1.00 90.94 203 ARG A C 1
ATOM 1532 O O . ARG A 1 203 ? -12.092 -2.524 11.204 1.00 90.94 203 ARG A O 1
ATOM 1539 N N . TYR A 1 204 ? -10.266 -1.288 11.637 1.00 91.38 204 TYR A N 1
ATOM 1540 C CA . TYR A 1 204 ? -10.759 -0.108 10.925 1.00 91.38 204 TYR A CA 1
ATOM 1541 C C . TYR A 1 204 ? -10.956 -0.380 9.427 1.00 91.38 204 TYR A C 1
ATOM 1543 O O . TYR A 1 204 ? -12.003 -0.040 8.875 1.00 91.38 204 TYR A O 1
ATOM 1551 N N . LEU A 1 205 ? -9.995 -1.027 8.765 1.00 90.31 205 LEU A N 1
ATOM 1552 C CA . LEU A 1 205 ? -10.121 -1.391 7.353 1.00 90.31 205 LEU A CA 1
ATOM 1553 C C . LEU A 1 205 ? -11.288 -2.341 7.103 1.00 90.31 205 LEU A C 1
ATOM 1555 O O . LEU A 1 205 ? -12.080 -2.099 6.195 1.00 90.31 205 LEU A O 1
ATOM 1559 N N . ALA A 1 206 ? -11.448 -3.370 7.933 1.00 89.62 206 ALA A N 1
ATOM 1560 C CA . ALA A 1 206 ? -12.551 -4.317 7.828 1.00 89.62 206 ALA A CA 1
ATOM 1561 C C . ALA A 1 206 ? -13.916 -3.613 7.932 1.00 89.62 206 ALA A C 1
ATOM 1563 O O . ALA A 1 206 ? -14.803 -3.863 7.114 1.00 89.62 206 ALA A O 1
ATOM 1564 N N . ALA A 1 207 ? -14.062 -2.660 8.861 1.00 89.69 207 ALA A N 1
ATOM 1565 C CA . ALA A 1 207 ? -15.275 -1.851 9.004 1.00 89.69 207 ALA A CA 1
ATOM 1566 C C . ALA A 1 207 ? -15.567 -0.953 7.782 1.00 89.69 207 ALA A C 1
ATOM 1568 O O . ALA A 1 207 ? -16.705 -0.522 7.582 1.00 89.69 207 ALA A O 1
ATOM 1569 N N . ASN A 1 208 ? -14.561 -0.675 6.946 1.00 89.19 208 ASN A N 1
ATOM 1570 C CA . ASN A 1 208 ? -14.649 0.257 5.822 1.00 89.19 208 ASN A CA 1
ATOM 1571 C C . ASN A 1 208 ? -14.312 -0.372 4.457 1.00 89.19 208 ASN A C 1
ATOM 1573 O O . ASN A 1 208 ? -14.190 0.355 3.475 1.00 89.19 208 ASN A O 1
ATOM 1577 N N . ALA A 1 209 ? -14.245 -1.703 4.348 1.00 81.94 209 ALA A N 1
ATOM 1578 C CA . ALA A 1 209 ? -13.733 -2.418 3.170 1.00 81.94 209 ALA A CA 1
ATOM 1579 C C . ALA A 1 209 ? -14.447 -2.103 1.837 1.00 81.94 209 ALA A C 1
ATOM 1581 O O . ALA A 1 209 ? -13.892 -2.321 0.764 1.00 81.94 209 ALA A O 1
ATOM 1582 N N . ARG A 1 210 ? -15.688 -1.597 1.887 1.00 81.38 210 ARG A N 1
ATOM 1583 C CA . ARG A 1 210 ? -16.498 -1.233 0.707 1.00 81.38 210 ARG A CA 1
ATOM 1584 C C . ARG A 1 210 ? -16.561 0.272 0.436 1.00 81.38 210 ARG A C 1
ATOM 1586 O O . ARG A 1 210 ? -17.351 0.707 -0.398 1.00 81.38 210 ARG A O 1
ATOM 1593 N N . ARG A 1 211 ? -15.810 1.081 1.183 1.00 82.50 211 ARG A N 1
ATOM 1594 C CA . ARG A 1 211 ? -15.917 2.543 1.158 1.00 82.50 211 ARG A CA 1
ATOM 1595 C C . ARG A 1 211 ? -14.790 3.165 0.351 1.00 82.50 211 ARG A C 1
ATOM 1597 O O . ARG A 1 211 ? -13.731 2.578 0.156 1.00 82.50 211 ARG A O 1
ATOM 1604 N N . VAL A 1 212 ? -15.041 4.377 -0.133 1.00 80.19 212 VAL A N 1
ATOM 1605 C CA . VAL A 1 212 ? -14.106 5.105 -0.995 1.00 80.19 212 VAL A CA 1
ATOM 1606 C C . VAL A 1 212 ? -13.201 5.990 -0.133 1.00 80.19 212 VAL A C 1
ATOM 1608 O O . VAL A 1 212 ? -13.721 6.714 0.712 1.00 80.19 212 VAL A O 1
ATOM 1611 N N . PRO A 1 213 ? -11.871 5.971 -0.314 1.00 81.12 213 PRO A N 1
ATOM 1612 C CA . PRO A 1 213 ? -10.958 6.889 0.367 1.00 81.12 213 PRO A CA 1
ATOM 1613 C C . PRO A 1 213 ? -11.272 8.367 0.096 1.00 81.12 213 PRO A C 1
ATOM 1615 O O . PRO A 1 213 ? -11.545 8.750 -1.045 1.00 81.12 213 PRO A O 1
ATOM 1618 N N . VAL A 1 214 ? -11.166 9.213 1.120 1.00 74.38 214 VAL A N 1
ATOM 1619 C CA . VAL A 1 214 ? -11.280 10.672 0.997 1.00 74.38 214 VAL A CA 1
ATOM 1620 C C . VAL A 1 214 ? -10.035 11.226 0.303 1.00 74.38 214 VAL A C 1
ATOM 1622 O O . VAL A 1 214 ? -8.902 10.930 0.682 1.00 74.38 214 VAL A O 1
ATOM 1625 N N . LYS A 1 215 ? -10.246 12.077 -0.704 1.00 67.69 215 LYS A N 1
ATOM 1626 C CA . LYS A 1 215 ? -9.203 12.909 -1.316 1.00 67.69 215 LYS A CA 1
ATOM 1627 C C . LYS A 1 215 ? -9.556 14.366 -1.052 1.00 67.69 215 LYS A C 1
ATOM 1629 O O . LYS A 1 215 ? -10.628 14.802 -1.470 1.00 67.69 215 LYS A O 1
ATOM 1634 N N . LEU A 1 216 ? -8.691 15.112 -0.368 1.00 60.44 216 LEU A N 1
ATOM 1635 C CA . LEU A 1 216 ? -8.899 16.548 -0.206 1.00 60.44 216 LEU A CA 1
ATOM 1636 C C . LEU A 1 216 ? -8.508 17.241 -1.514 1.00 60.44 216 LEU A C 1
ATOM 1638 O O . LEU A 1 216 ? -7.528 16.874 -2.168 1.00 60.44 216 LEU A O 1
ATOM 1642 N N . ALA A 1 217 ? -9.286 18.245 -1.917 1.00 53.91 217 ALA A N 1
ATOM 1643 C CA . ALA A 1 217 ? -8.875 19.125 -3.000 1.00 53.91 217 ALA A CA 1
ATOM 1644 C C . ALA A 1 217 ? -7.567 19.819 -2.590 1.00 53.91 217 ALA A C 1
ATOM 1646 O O . ALA A 1 217 ? -7.455 20.307 -1.463 1.00 53.91 217 ALA A O 1
ATOM 1647 N N . ARG A 1 218 ? -6.576 19.861 -3.493 1.00 51.88 218 ARG A N 1
ATOM 1648 C CA . ARG A 1 218 ? -5.328 20.597 -3.245 1.00 51.88 218 ARG A CA 1
ATOM 1649 C C . ARG A 1 218 ? -5.679 22.027 -2.822 1.00 51.88 218 ARG A C 1
ATOM 1651 O O . ARG A 1 218 ? -6.452 22.669 -3.542 1.00 51.88 218 ARG A O 1
ATOM 1658 N N . PRO A 1 219 ? -5.098 22.568 -1.737 1.00 47.84 219 PRO A N 1
ATOM 1659 C CA . PRO A 1 219 ? -5.150 24.005 -1.540 1.00 47.84 219 PRO A CA 1
ATOM 1660 C C . PRO A 1 219 ? -4.514 24.640 -2.781 1.00 47.84 219 PRO A C 1
ATOM 1662 O O . PRO A 1 219 ? -3.386 24.293 -3.149 1.00 47.84 219 PRO A O 1
ATOM 1665 N N . LYS A 1 220 ? -5.252 25.514 -3.484 1.00 44.75 220 LYS A N 1
ATOM 1666 C CA . LYS A 1 220 ? -4.646 26.382 -4.501 1.00 44.75 220 LYS A CA 1
ATOM 1667 C C . LYS A 1 220 ? -3.490 27.073 -3.788 1.00 44.75 220 LYS A C 1
ATOM 1669 O O . LYS A 1 220 ? -3.742 27.801 -2.831 1.00 44.75 220 LYS A O 1
ATOM 1674 N N . ARG A 1 221 ? -2.245 26.800 -4.201 1.00 46.00 221 ARG A N 1
ATOM 1675 C CA . ARG A 1 221 ? -1.099 27.596 -3.753 1.00 46.00 221 ARG A CA 1
ATOM 1676 C C . ARG A 1 221 ? -1.507 29.049 -3.963 1.00 46.00 221 ARG A C 1
ATOM 1678 O O . ARG A 1 221 ? -1.834 29.416 -5.093 1.00 46.00 221 ARG A O 1
ATOM 1685 N N . ALA A 1 222 ? -1.581 29.817 -2.879 1.00 43.47 222 ALA A N 1
ATOM 1686 C CA . ALA A 1 222 ? -1.693 31.258 -2.991 1.00 43.47 222 ALA A CA 1
ATOM 1687 C C . ALA A 1 222 ? -0.529 31.687 -3.887 1.00 43.47 222 ALA A C 1
ATOM 1689 O O . ALA A 1 222 ? 0.612 31.302 -3.626 1.00 43.47 222 ALA A O 1
ATOM 1690 N N . ALA A 1 223 ? -0.848 32.335 -5.006 1.00 43.00 223 ALA A N 1
ATOM 1691 C CA . ALA A 1 223 ? 0.164 32.897 -5.879 1.00 43.00 223 ALA A CA 1
ATOM 1692 C C . ALA A 1 223 ? 0.956 33.901 -5.035 1.00 43.00 223 ALA A C 1
ATOM 1694 O O . ALA A 1 223 ? 0.386 34.889 -4.573 1.00 43.00 223 ALA A O 1
ATOM 1695 N N . SER A 1 224 ? 2.207 33.555 -4.741 1.00 46.41 224 SER A N 1
ATOM 1696 C CA . SER A 1 224 ? 3.214 34.458 -4.190 1.00 46.41 224 SER A CA 1
ATOM 1697 C C . SER A 1 224 ? 3.784 35.307 -5.310 1.00 46.41 224 SER A C 1
ATOM 1699 O O . SER A 1 224 ? 4.162 34.673 -6.326 1.00 46.41 224 SER A O 1
#

pLDDT: mean 77.33, std 14.71, range [35.75, 94.06]

Foldseek 3Di:
DFPLVVLLVVLLVVLQVVLCVQLVVQLVVCCVPPNPVSNVSSVVSSVVSNVVSVVVSVFFDWDQDPPPRDIFSRDPVGGQGLPQDQDWDADPPQRFIWTGHRSYIDHDDPVSDDQPDWRKDFQFQQAAADQAALAPRHGFPFFAFAAEPDDDPPPCPQVLNVRSCRVRTGRGHHPVDDRQWYWDADPQQTIIITGSHSSSVVNSSVSQRPTHGDHGDPDPPPDD